Protein AF-A0A957N995-F1 (afdb_monomer_lite)

Radius of gyration: 26.92 Å; chains: 1; bounding box: 70×71×85 Å

Structure (mmCIF, N/CA/C/O backbone):
data_AF-A0A957N995-F1
#
_entry.id   AF-A0A957N995-F1
#
loop_
_atom_site.group_PDB
_atom_site.id
_atom_site.type_symbol
_atom_site.label_atom_id
_atom_site.label_alt_id
_atom_site.label_comp_id
_atom_site.label_asym_id
_atom_site.label_entity_id
_atom_site.label_seq_id
_atom_site.pdbx_PDB_ins_code
_atom_site.Cartn_x
_atom_site.Cartn_y
_atom_site.Cartn_z
_atom_site.occupancy
_atom_site.B_iso_or_equiv
_atom_site.auth_seq_id
_atom_site.auth_comp_id
_atom_site.auth_asym_id
_atom_site.auth_atom_id
_atom_site.pdbx_PDB_model_num
ATOM 1 N N . MET A 1 1 ? 45.602 -38.907 63.200 1.00 35.03 1 MET A N 1
ATOM 2 C CA . MET A 1 1 ? 45.591 -39.806 62.022 1.00 35.03 1 MET A CA 1
ATOM 3 C C . MET A 1 1 ? 44.159 -40.266 61.736 1.00 35.03 1 MET A C 1
ATOM 5 O O . MET A 1 1 ? 43.559 -40.861 62.607 1.00 35.03 1 MET A O 1
ATOM 9 N N . ARG A 1 2 ? 43.662 -39.972 60.522 1.00 31.83 2 ARG A N 1
ATOM 10 C CA . ARG A 1 2 ? 42.608 -40.649 59.720 1.00 31.83 2 ARG A CA 1
ATOM 11 C C . ARG A 1 2 ? 41.173 -40.937 60.257 1.00 31.83 2 ARG A C 1
ATOM 13 O O . ARG A 1 2 ? 40.985 -41.808 61.086 1.00 31.83 2 ARG A O 1
ATOM 20 N N . ARG A 1 3 ? 40.212 -40.393 59.468 1.00 31.02 3 ARG A N 1
ATOM 21 C CA . ARG A 1 3 ? 38.960 -40.973 58.878 1.00 31.02 3 ARG A CA 1
ATOM 22 C C . ARG A 1 3 ? 37.744 -41.179 59.801 1.00 31.02 3 ARG A C 1
ATOM 24 O O . ARG A 1 3 ? 37.815 -41.948 60.737 1.00 31.02 3 ARG A O 1
ATOM 31 N N . GLY A 1 4 ? 36.612 -40.499 59.564 1.00 30.83 4 GLY A N 1
ATOM 32 C CA . GLY A 1 4 ? 35.507 -40.861 58.634 1.00 30.83 4 GLY A CA 1
ATOM 33 C C . GLY A 1 4 ? 34.204 -40.938 59.470 1.00 30.83 4 GLY A C 1
ATOM 34 O O . GLY A 1 4 ? 34.314 -41.212 60.651 1.00 30.83 4 GLY A O 1
ATOM 35 N N . ARG A 1 5 ? 32.955 -40.681 59.064 1.00 35.84 5 ARG A N 1
ATOM 36 C CA . ARG A 1 5 ? 32.220 -40.412 57.817 1.00 35.84 5 ARG A CA 1
ATOM 37 C C . ARG A 1 5 ? 30.997 -39.546 58.196 1.00 35.84 5 ARG A C 1
ATOM 39 O O . ARG A 1 5 ? 30.444 -39.713 59.277 1.00 35.84 5 ARG A O 1
ATOM 46 N N . ARG A 1 6 ? 30.573 -38.663 57.286 1.00 36.84 6 ARG A N 1
ATOM 47 C CA . ARG A 1 6 ? 29.282 -37.950 57.312 1.00 36.84 6 ARG A CA 1
ATOM 48 C C . ARG A 1 6 ? 28.171 -38.884 56.815 1.00 36.84 6 ARG A C 1
ATOM 50 O O . ARG A 1 6 ? 28.428 -39.698 55.929 1.00 36.84 6 ARG A O 1
ATOM 57 N N . SER A 1 7 ? 26.969 -38.752 57.369 1.00 36.84 7 SER A N 1
ATOM 58 C CA . SER A 1 7 ? 25.752 -39.414 56.899 1.00 36.84 7 SER A CA 1
ATOM 59 C C . SER A 1 7 ? 25.308 -38.831 55.555 1.00 36.84 7 SER A C 1
ATOM 61 O O . SER A 1 7 ? 25.119 -37.627 55.397 1.00 36.84 7 SER A O 1
ATOM 63 N N . SER A 1 8 ? 25.185 -39.723 54.579 1.00 34.06 8 SER A N 1
ATOM 64 C CA . SER A 1 8 ? 24.653 -39.507 53.240 1.00 34.06 8 SER A CA 1
ATOM 65 C C . SER A 1 8 ? 23.208 -39.999 53.199 1.00 34.06 8 SER A C 1
ATOM 67 O O . SER A 1 8 ? 22.978 -41.188 53.420 1.00 34.06 8 SER A O 1
ATOM 69 N N . THR A 1 9 ? 22.260 -39.129 52.858 1.00 38.31 9 THR A N 1
ATOM 70 C CA . THR A 1 9 ? 20.980 -39.564 52.286 1.00 38.31 9 THR A CA 1
ATOM 71 C C . THR A 1 9 ? 21.069 -39.299 50.791 1.00 38.31 9 THR A C 1
ATOM 73 O O . THR A 1 9 ? 21.155 -38.154 50.350 1.00 38.31 9 THR A O 1
ATOM 76 N N . ASP A 1 10 ? 21.195 -40.395 50.052 1.00 31.34 10 ASP A N 1
ATOM 77 C CA . ASP A 1 10 ? 21.457 -40.470 48.623 1.00 31.34 10 ASP A CA 1
ATOM 78 C C . ASP A 1 10 ? 20.187 -40.145 47.825 1.00 31.34 10 ASP A C 1
ATOM 80 O O . ASP A 1 10 ? 19.129 -40.738 48.032 1.00 31.34 10 ASP A O 1
ATOM 84 N N . CYS A 1 11 ? 20.309 -39.172 46.926 1.00 32.53 11 CYS A N 1
ATOM 85 C CA . CYS A 1 11 ? 19.309 -38.801 45.937 1.00 32.53 11 CYS A CA 1
ATOM 86 C C . CYS A 1 11 ? 19.778 -39.391 44.605 1.00 32.53 11 CYS A C 1
ATOM 88 O O . CYS A 1 11 ? 20.414 -38.713 43.797 1.00 32.53 11 CYS A O 1
ATOM 90 N N . SER A 1 12 ? 19.527 -40.685 44.401 1.00 28.83 12 SER A N 1
ATOM 91 C CA . SER A 1 12 ? 19.947 -41.396 43.200 1.00 28.83 12 SER A CA 1
ATOM 92 C C . SER A 1 12 ? 18.760 -41.752 42.294 1.00 28.83 12 SER A C 1
ATOM 94 O O . SER A 1 12 ? 17.964 -42.649 42.546 1.00 28.83 12 SER A O 1
ATOM 96 N N . SER A 1 13 ? 18.762 -41.104 41.124 1.00 31.34 13 SER A N 1
ATOM 97 C CA . SER A 1 13 ? 18.478 -41.718 39.814 1.00 31.34 13 SER A CA 1
ATOM 98 C C . SER A 1 13 ? 17.035 -41.822 39.277 1.00 31.34 13 SER A C 1
ATOM 100 O O . SER A 1 13 ? 16.594 -42.874 38.824 1.00 31.34 13 SER A O 1
ATOM 102 N N . LEU A 1 14 ? 16.359 -40.681 39.103 1.00 28.41 14 LEU A N 1
ATOM 103 C CA . LEU A 1 14 ? 15.355 -40.530 38.034 1.00 28.41 14 LEU A CA 1
ATOM 104 C C . LEU A 1 14 ? 16.072 -40.385 36.677 1.00 28.41 14 LEU A C 1
ATOM 106 O O . LEU A 1 14 ? 16.532 -39.305 36.301 1.00 28.41 14 LEU A O 1
ATOM 110 N N . ARG A 1 15 ? 16.210 -41.495 35.943 1.00 29.20 15 ARG A N 1
ATOM 111 C CA . ARG A 1 15 ? 16.742 -41.513 34.570 1.00 29.20 15 ARG A CA 1
ATOM 112 C C . ARG A 1 15 ? 15.771 -40.787 33.632 1.00 29.20 15 ARG A C 1
ATOM 114 O O . ARG A 1 15 ? 14.697 -41.295 33.330 1.00 29.20 15 ARG A O 1
ATOM 121 N N . ARG A 1 16 ? 16.171 -39.610 33.142 1.00 31.55 16 ARG A N 1
ATOM 122 C CA . ARG A 1 16 ? 15.520 -38.914 32.022 1.00 31.55 16 ARG A CA 1
ATOM 123 C C . ARG A 1 16 ? 15.812 -39.661 30.719 1.00 31.55 16 ARG A C 1
ATOM 125 O O . ARG A 1 16 ? 16.942 -39.652 30.239 1.00 31.55 16 ARG A O 1
ATOM 132 N N . THR A 1 17 ? 14.799 -40.280 30.126 1.00 33.09 17 THR A N 1
ATOM 133 C CA . THR A 1 17 ? 14.829 -40.704 28.722 1.00 33.09 17 THR A CA 1
ATOM 134 C C . THR A 1 17 ? 14.504 -39.499 27.843 1.00 33.09 17 THR A C 1
ATOM 136 O O . THR A 1 17 ? 13.350 -39.087 27.759 1.00 33.09 17 THR A O 1
ATOM 139 N N . SER A 1 18 ? 15.515 -38.905 27.210 1.00 29.06 18 SER A N 1
ATOM 140 C CA . SER A 1 18 ? 15.330 -37.844 26.214 1.00 29.06 18 SER A CA 1
ATOM 141 C C . SER A 1 18 ? 14.801 -38.442 24.902 1.00 29.06 18 SER A C 1
ATOM 143 O O . SER A 1 18 ? 15.501 -39.268 24.307 1.00 29.06 18 SER A O 1
ATOM 145 N N . PRO A 1 19 ? 13.625 -38.040 24.388 1.00 33.38 19 PRO A N 1
ATOM 146 C CA . PRO A 1 19 ? 13.234 -38.375 23.027 1.00 33.38 19 PRO A CA 1
ATOM 147 C C . PRO A 1 19 ? 14.081 -37.534 22.067 1.00 33.38 19 PRO A C 1
ATOM 149 O O . PRO A 1 19 ? 14.204 -36.319 22.228 1.00 33.38 19 PRO A O 1
ATOM 152 N N . ARG A 1 20 ? 14.697 -38.178 21.072 1.00 35.16 20 ARG A N 1
ATOM 153 C CA . ARG A 1 20 ? 15.453 -37.495 20.013 1.00 35.16 20 ARG A CA 1
ATOM 154 C C . ARG A 1 20 ? 14.538 -36.482 19.314 1.00 35.16 20 ARG A C 1
ATOM 156 O O . ARG A 1 20 ? 13.548 -36.888 18.707 1.00 35.16 20 ARG A O 1
ATOM 163 N N . LEU A 1 21 ? 14.882 -35.192 19.366 1.00 30.89 21 LEU A N 1
ATOM 164 C CA . LEU A 1 21 ? 14.237 -34.168 18.544 1.00 30.89 21 LEU A CA 1
ATOM 165 C C . LEU A 1 21 ? 14.426 -34.537 17.068 1.00 30.89 21 LEU A C 1
ATOM 167 O O . LEU A 1 21 ? 15.531 -34.456 16.532 1.00 30.89 21 LEU A O 1
ATOM 171 N N . ARG A 1 22 ? 13.338 -34.932 16.401 1.00 36.78 22 ARG A N 1
ATOM 172 C CA . ARG A 1 22 ? 13.258 -34.835 14.944 1.00 36.78 22 ARG A CA 1
ATOM 173 C C . ARG A 1 22 ? 13.262 -33.352 14.606 1.00 36.78 22 ARG A C 1
ATOM 175 O O . ARG A 1 22 ? 12.377 -32.617 15.034 1.00 36.78 22 ARG A O 1
ATOM 182 N N . THR A 1 23 ? 14.259 -32.920 13.848 1.00 34.91 23 THR A N 1
ATOM 183 C CA . THR A 1 23 ? 14.296 -31.590 13.250 1.00 34.91 23 THR A CA 1
ATOM 184 C C . THR A 1 23 ? 13.045 -31.415 12.386 1.00 34.91 23 THR A C 1
ATOM 186 O O . THR A 1 23 ? 12.877 -32.072 11.358 1.00 34.91 23 THR A O 1
ATOM 189 N N . MET A 1 24 ? 12.115 -30.571 12.838 1.00 29.33 24 MET A N 1
ATOM 190 C CA . MET A 1 24 ? 10.969 -30.171 12.028 1.00 29.33 24 MET A CA 1
ATOM 191 C C . MET A 1 24 ? 11.491 -29.305 10.885 1.00 29.33 24 MET A C 1
ATOM 193 O O . MET A 1 24 ? 12.056 -28.235 11.100 1.00 29.33 24 MET A O 1
ATOM 197 N N . LYS A 1 25 ? 11.330 -29.803 9.659 1.00 31.67 25 LYS A N 1
ATOM 198 C CA . LYS A 1 25 ? 11.541 -29.029 8.435 1.00 31.67 25 LYS A CA 1
ATOM 199 C C . LYS A 1 25 ? 10.545 -27.855 8.460 1.00 31.67 25 LYS A C 1
ATOM 201 O O . LYS A 1 25 ? 9.377 -28.105 8.764 1.00 31.67 25 LYS A O 1
ATOM 206 N N . PRO A 1 26 ? 10.959 -26.606 8.189 1.00 30.33 26 PRO A N 1
ATOM 207 C CA . PRO A 1 26 ? 10.046 -25.470 8.239 1.00 30.33 26 PRO A CA 1
ATOM 208 C C . PRO A 1 26 ? 8.898 -25.686 7.247 1.00 30.33 26 PRO A C 1
ATOM 210 O O . PRO A 1 26 ? 9.128 -26.004 6.079 1.00 30.33 26 PRO A O 1
ATOM 213 N N . MET A 1 27 ? 7.661 -25.547 7.733 1.00 33.81 27 MET A N 1
ATOM 214 C CA . MET A 1 27 ? 6.458 -25.529 6.903 1.00 33.81 27 MET A CA 1
ATOM 215 C C . MET A 1 27 ? 6.500 -24.245 6.074 1.00 33.81 27 MET A C 1
ATOM 217 O O . MET A 1 27 ? 6.207 -23.161 6.573 1.00 33.81 27 MET A O 1
ATOM 221 N N . ALA A 1 28 ? 6.924 -24.365 4.819 1.00 33.84 28 ALA A N 1
ATOM 222 C CA . ALA A 1 28 ? 6.787 -23.297 3.847 1.00 33.84 28 ALA A CA 1
ATOM 223 C C . ALA A 1 28 ? 5.290 -23.016 3.655 1.00 33.84 28 ALA A C 1
ATOM 225 O O . ALA A 1 28 ? 4.538 -23.871 3.188 1.00 33.84 28 ALA A O 1
ATOM 226 N N . THR A 1 29 ? 4.846 -21.824 4.043 1.00 39.81 29 THR A N 1
ATOM 227 C CA . THR A 1 29 ? 3.559 -21.275 3.621 1.00 39.81 29 THR A CA 1
ATOM 228 C C . THR A 1 29 ? 3.654 -20.979 2.126 1.00 39.81 29 THR A C 1
ATOM 230 O O . THR A 1 29 ? 4.145 -19.928 1.721 1.00 39.81 29 THR A O 1
ATOM 233 N N . ASP A 1 30 ? 3.228 -21.928 1.298 1.00 35.25 30 ASP A N 1
ATOM 234 C CA . ASP A 1 30 ? 3.340 -21.888 -0.165 1.00 35.25 30 ASP A CA 1
ATOM 235 C C . ASP A 1 30 ? 2.276 -20.995 -0.839 1.00 35.25 30 ASP A C 1
ATOM 237 O O . ASP A 1 30 ? 1.642 -21.357 -1.828 1.00 35.25 30 ASP A O 1
ATOM 241 N N . ARG A 1 31 ? 2.029 -19.797 -0.298 1.00 38.19 31 ARG A N 1
ATOM 242 C CA . ARG A 1 31 ? 1.301 -18.754 -1.032 1.00 38.19 31 ARG A CA 1
ATOM 243 C C . ARG A 1 31 ? 2.193 -17.534 -1.156 1.00 38.19 31 ARG A C 1
ATOM 245 O O . ARG A 1 31 ? 2.247 -16.698 -0.260 1.00 38.19 31 ARG A O 1
ATOM 252 N N . LYS A 1 32 ? 2.888 -17.449 -2.295 1.00 37.81 32 LYS A N 1
ATOM 253 C CA . LYS A 1 32 ? 3.527 -16.211 -2.755 1.00 37.81 32 LYS A CA 1
ATOM 254 C C . LYS A 1 32 ? 2.523 -15.053 -2.615 1.00 37.81 32 LYS A C 1
ATOM 256 O O . LYS A 1 32 ? 1.383 -15.220 -3.065 1.00 37.81 32 LYS A O 1
ATOM 261 N N . PRO A 1 33 ? 2.910 -13.902 -2.033 1.00 47.25 33 PRO A N 1
ATOM 262 C CA . PRO A 1 33 ? 2.077 -12.708 -2.087 1.00 47.25 33 PRO A CA 1
ATOM 263 C C . PRO A 1 33 ? 1.743 -12.422 -3.554 1.00 47.25 33 PRO A C 1
ATOM 265 O O . PRO A 1 33 ? 2.617 -12.511 -4.423 1.00 47.25 33 PRO A O 1
ATOM 268 N N . ARG A 1 34 ? 0.463 -12.168 -3.849 1.00 62.03 34 ARG A N 1
ATOM 269 C CA . ARG A 1 34 ? 0.043 -11.836 -5.214 1.00 62.03 34 ARG A CA 1
ATOM 270 C C . ARG A 1 34 ? 0.770 -10.565 -5.637 1.00 62.03 34 ARG A C 1
ATOM 272 O O . ARG A 1 34 ? 0.796 -9.589 -4.896 1.00 62.03 34 ARG A O 1
ATOM 279 N N . THR A 1 35 ? 1.383 -10.602 -6.813 1.00 77.75 35 THR A N 1
ATOM 280 C CA . THR A 1 35 ? 2.024 -9.428 -7.401 1.00 77.75 35 THR A CA 1
ATOM 281 C C . THR A 1 35 ? 0.943 -8.404 -7.742 1.00 77.75 35 THR A C 1
ATOM 283 O O . THR A 1 35 ? -0.021 -8.781 -8.418 1.00 77.75 35 THR A O 1
ATOM 286 N N . PRO A 1 36 ? 1.072 -7.144 -7.296 1.00 88.19 36 PRO A N 1
ATOM 287 C CA . PRO A 1 36 ? 0.080 -6.122 -7.589 1.00 88.19 36 PRO A CA 1
ATOM 288 C C . PRO A 1 36 ? -0.013 -5.888 -9.099 1.00 88.19 36 PRO A C 1
ATOM 290 O O . PRO A 1 36 ? 0.984 -5.965 -9.818 1.00 88.19 36 PRO A O 1
ATOM 293 N N . ARG A 1 37 ? -1.224 -5.602 -9.579 1.00 91.94 37 ARG A N 1
ATOM 294 C CA . ARG A 1 37 ? -1.493 -5.276 -10.987 1.00 91.94 37 ARG A CA 1
ATOM 295 C C . ARG A 1 37 ? -1.140 -3.829 -11.298 1.00 91.94 37 ARG A C 1
ATOM 297 O O . ARG A 1 37 ? -0.712 -3.536 -12.412 1.00 91.94 37 ARG A O 1
ATOM 304 N N . ILE A 1 38 ? -1.311 -2.947 -10.315 1.00 93.31 38 ILE A N 1
ATOM 305 C CA . ILE A 1 38 ? -0.964 -1.534 -10.415 1.00 93.31 38 ILE A CA 1
ATOM 306 C C . ILE A 1 38 ? -0.091 -1.099 -9.239 1.00 93.31 38 ILE A C 1
ATOM 308 O O . ILE A 1 38 ? -0.236 -1.611 -8.130 1.00 93.31 38 ILE A O 1
ATOM 312 N N . LEU A 1 39 ? 0.794 -0.133 -9.469 1.00 95.06 39 LEU A N 1
ATOM 313 C CA . LEU A 1 39 ? 1.581 0.514 -8.422 1.00 95.06 39 LEU A CA 1
ATOM 314 C C . LEU A 1 39 ? 1.288 2.015 -8.430 1.00 95.06 39 LEU A C 1
ATOM 316 O O . LEU A 1 39 ? 1.345 2.650 -9.482 1.00 95.06 39 LEU A O 1
ATOM 320 N N . LEU A 1 40 ? 0.960 2.574 -7.268 1.00 93.25 40 LEU A N 1
ATOM 321 C CA . LEU A 1 40 ? 0.715 4.006 -7.109 1.00 93.25 40 LEU A CA 1
ATOM 322 C C . LEU A 1 40 ? 2.031 4.728 -6.822 1.00 93.25 40 LEU A C 1
ATOM 324 O O . LEU A 1 40 ? 2.774 4.315 -5.927 1.00 93.25 40 LEU A O 1
ATOM 328 N N . ASP A 1 41 ? 2.302 5.822 -7.532 1.00 91.38 41 ASP A N 1
ATOM 329 C CA . ASP A 1 41 ? 3.467 6.656 -7.244 1.00 91.38 41 ASP A CA 1
ATOM 330 C C . ASP A 1 41 ? 3.202 7.714 -6.163 1.00 91.38 41 ASP A C 1
ATOM 332 O O . ASP A 1 41 ? 2.076 7.931 -5.698 1.00 91.38 41 ASP A O 1
ATOM 336 N N . THR A 1 42 ? 4.269 8.394 -5.746 1.00 84.81 42 THR A N 1
ATOM 337 C CA . THR A 1 42 ? 4.206 9.407 -4.688 1.00 84.81 42 THR A CA 1
ATOM 338 C C . THR A 1 42 ? 3.340 10.605 -5.083 1.00 84.81 42 THR A C 1
ATOM 340 O O . THR A 1 42 ? 2.600 11.122 -4.242 1.00 84.81 42 THR A O 1
ATOM 343 N N . ALA A 1 43 ? 3.387 11.039 -6.347 1.00 84.56 43 ALA A N 1
ATOM 344 C CA . ALA A 1 43 ? 2.593 12.167 -6.828 1.00 84.56 43 ALA A CA 1
ATOM 345 C C . ALA A 1 43 ? 1.091 11.857 -6.764 1.00 84.56 43 ALA A C 1
ATOM 347 O O . ALA A 1 43 ? 0.318 12.632 -6.195 1.00 84.56 43 ALA A O 1
ATOM 348 N N . PHE A 1 44 ? 0.692 10.686 -7.250 1.00 87.44 44 PHE A N 1
ATOM 349 C CA . PHE A 1 44 ? -0.693 10.248 -7.250 1.00 87.44 44 PHE A CA 1
ATOM 350 C C . PHE A 1 44 ? -1.212 9.972 -5.841 1.00 87.44 44 PHE A C 1
ATOM 352 O O . PHE A 1 44 ? -2.318 10.394 -5.505 1.00 87.44 44 PHE A O 1
ATOM 359 N N . CYS A 1 45 ? -0.410 9.355 -4.967 1.00 85.50 45 CYS A N 1
ATOM 360 C CA . CYS A 1 45 ? -0.789 9.171 -3.563 1.00 85.50 45 CYS A CA 1
ATOM 361 C C . CYS A 1 45 ? -1.064 10.512 -2.866 1.00 85.50 45 CYS A C 1
ATOM 363 O O . CYS A 1 45 ? -2.036 10.639 -2.121 1.00 85.50 45 CYS A O 1
ATOM 365 N N . LEU A 1 46 ? -0.253 11.543 -3.129 1.00 79.12 46 LEU A N 1
ATOM 366 C CA . LEU A 1 46 ? -0.501 12.886 -2.600 1.00 79.12 46 LEU A CA 1
ATOM 367 C C . LEU A 1 46 ? -1.797 13.491 -3.156 1.00 79.12 46 LEU A C 1
ATOM 369 O O . LEU A 1 46 ? -2.539 14.114 -2.392 1.00 79.12 46 LEU A O 1
ATOM 373 N N . THR A 1 47 ? -2.095 13.287 -4.441 1.00 75.62 47 THR A N 1
ATOM 374 C CA . THR A 1 47 ? -3.374 13.687 -5.046 1.00 75.62 47 THR A CA 1
ATOM 375 C C . THR A 1 47 ? -4.552 12.984 -4.358 1.00 75.62 47 THR A C 1
ATOM 377 O O . THR A 1 47 ? -5.497 13.655 -3.939 1.00 75.62 47 THR A O 1
ATOM 380 N N . LEU A 1 48 ? -4.477 11.665 -4.143 1.00 76.94 48 LEU A N 1
ATOM 381 C CA . LEU A 1 48 ? -5.514 10.884 -3.454 1.00 76.94 48 LEU A CA 1
ATOM 382 C C . LEU A 1 48 ? -5.739 11.344 -2.008 1.00 76.94 48 LEU A C 1
ATOM 384 O O . LEU A 1 48 ? -6.879 11.525 -1.582 1.00 76.94 48 LEU A O 1
ATOM 388 N N . ILE A 1 49 ? -4.664 11.569 -1.249 1.00 73.62 49 ILE A N 1
ATOM 389 C CA . ILE A 1 49 ? -4.749 12.013 0.151 1.00 73.62 49 ILE A CA 1
ATOM 390 C C . ILE A 1 49 ? -5.389 13.407 0.248 1.00 73.62 49 ILE A C 1
ATOM 392 O O . ILE A 1 49 ? -6.151 13.680 1.180 1.00 73.62 49 ILE A O 1
ATOM 396 N N . ARG A 1 50 ? -5.100 14.297 -0.710 1.00 68.69 50 ARG A N 1
ATOM 397 C CA . ARG A 1 50 ? -5.671 15.653 -0.760 1.00 68.69 50 ARG A CA 1
ATOM 398 C C . ARG A 1 50 ? -7.122 15.661 -1.235 1.00 68.69 50 ARG A C 1
ATOM 400 O O . ARG A 1 50 ? -7.903 16.480 -0.754 1.00 68.69 50 ARG A O 1
ATOM 407 N N . ASN A 1 51 ? -7.497 14.756 -2.138 1.00 64.69 51 ASN A N 1
ATOM 408 C CA . ASN A 1 51 ? -8.816 14.734 -2.758 1.00 64.69 51 ASN A CA 1
ATOM 409 C C . ASN A 1 51 ? -9.641 13.510 -2.324 1.00 64.69 51 ASN A C 1
ATOM 411 O O . ASN A 1 51 ? -9.625 12.445 -2.940 1.00 64.69 51 ASN A O 1
ATOM 415 N N . ARG A 1 52 ? -10.454 13.704 -1.277 1.00 57.41 52 ARG A N 1
ATOM 416 C CA . ARG A 1 52 ? -11.316 12.660 -0.691 1.00 57.41 52 ARG A CA 1
ATOM 417 C C . ARG A 1 52 ? -12.365 12.082 -1.649 1.00 57.41 52 ARG A C 1
ATOM 419 O O . ARG A 1 52 ? -12.899 11.015 -1.353 1.00 57.41 52 ARG A O 1
ATOM 426 N N . ALA A 1 53 ? -12.693 12.759 -2.752 1.00 52.56 53 ALA A N 1
ATOM 427 C CA . ALA A 1 53 ? -13.625 12.233 -3.750 1.00 52.56 53 ALA A CA 1
ATOM 428 C C . ALA A 1 53 ? -12.992 11.100 -4.574 1.00 52.56 53 ALA A C 1
ATOM 430 O O . ALA A 1 53 ? -13.673 10.131 -4.896 1.00 52.56 53 ALA A O 1
ATOM 431 N N . LEU A 1 54 ? -11.679 11.168 -4.823 1.00 52.22 54 LEU A N 1
ATOM 432 C CA . LEU A 1 54 ? -10.936 10.121 -5.526 1.00 52.22 54 LEU A CA 1
ATOM 433 C C . LEU A 1 54 ? -10.757 8.853 -4.685 1.00 52.22 54 LEU A C 1
ATOM 435 O O . LEU A 1 54 ? -10.768 7.758 -5.227 1.00 52.22 54 LEU A O 1
ATOM 439 N N . LEU A 1 55 ? -10.690 8.965 -3.355 1.00 52.84 55 LEU A N 1
ATOM 440 C CA . LEU A 1 55 ? -10.726 7.789 -2.469 1.00 52.84 55 LEU A CA 1
ATOM 441 C C . LEU A 1 55 ? -12.074 7.045 -2.515 1.00 52.84 55 LEU A C 1
ATOM 443 O O . LEU A 1 55 ? -12.159 5.903 -2.075 1.00 52.84 55 LEU A O 1
ATOM 447 N N . ARG A 1 56 ? -13.130 7.688 -3.034 1.00 50.38 56 ARG A N 1
ATOM 448 C CA . ARG A 1 56 ? -14.456 7.091 -3.260 1.00 50.38 56 ARG A CA 1
ATOM 449 C C . ARG A 1 56 ? -14.701 6.715 -4.726 1.00 50.38 56 ARG A C 1
ATOM 451 O O . ARG A 1 56 ? -15.821 6.332 -5.055 1.00 50.38 56 ARG A O 1
ATOM 458 N N . SER A 1 57 ? -13.705 6.876 -5.598 1.00 53.72 57 SER A N 1
ATOM 459 C CA . SER A 1 57 ? -13.850 6.661 -7.038 1.00 53.72 57 SER A CA 1
ATOM 460 C C . SER A 1 57 ? -13.630 5.200 -7.448 1.00 53.72 57 SER A C 1
ATOM 462 O O . SER A 1 57 ? -13.318 4.329 -6.632 1.00 53.72 57 SER A O 1
ATOM 464 N N . SER A 1 58 ? -13.789 4.962 -8.750 1.00 56.50 58 SER A N 1
ATOM 465 C CA . SER A 1 58 ? -13.689 3.692 -9.469 1.00 56.50 58 SER A CA 1
ATOM 466 C C . SER A 1 58 ? -12.425 2.880 -9.172 1.00 56.50 58 SER A C 1
ATOM 468 O O . SER A 1 58 ? -12.481 1.659 -9.255 1.00 56.50 58 SER A O 1
ATOM 470 N N . LEU A 1 59 ? -11.309 3.515 -8.778 1.00 67.94 59 LEU A N 1
ATOM 471 C CA . LEU A 1 59 ? -10.026 2.828 -8.579 1.00 67.94 59 LEU A CA 1
ATOM 472 C C . LEU A 1 59 ? -10.137 1.687 -7.555 1.00 67.94 59 LEU A C 1
ATOM 474 O O . LEU A 1 59 ? -9.742 0.564 -7.826 1.00 67.94 59 LEU A O 1
ATOM 478 N N . PHE A 1 60 ? -10.724 1.929 -6.383 1.00 66.69 60 PHE A N 1
ATOM 479 C CA . PHE A 1 60 ? -10.866 0.875 -5.366 1.00 66.69 60 PHE A CA 1
ATOM 480 C C . PHE A 1 60 ? -12.057 -0.064 -5.625 1.00 66.69 60 PHE A C 1
ATOM 482 O O . PHE A 1 60 ? -12.230 -1.040 -4.901 1.00 66.69 60 PHE A O 1
ATOM 489 N N . GLN A 1 61 ? -12.882 0.222 -6.639 1.00 67.19 61 GLN A N 1
ATOM 490 C CA . GLN A 1 61 ? -13.986 -0.641 -7.075 1.00 67.19 61 GLN A CA 1
ATOM 491 C C . GLN A 1 61 ? -13.562 -1.588 -8.210 1.00 67.19 61 GLN A C 1
ATOM 493 O O . GLN A 1 61 ? -14.105 -2.682 -8.331 1.00 67.19 61 GLN A O 1
ATOM 498 N N . GLU A 1 62 ? -12.598 -1.177 -9.037 1.00 69.56 62 GLU A N 1
ATOM 499 C CA . GLU A 1 62 ? -12.117 -1.926 -10.204 1.00 69.56 62 GLU A CA 1
ATOM 500 C C . GLU A 1 62 ? -11.107 -3.029 -9.834 1.00 69.56 62 GLU A C 1
ATOM 502 O O . GLU A 1 62 ? -11.020 -4.056 -10.513 1.00 69.56 62 GLU A O 1
ATOM 507 N N . TYR A 1 63 ? -10.363 -2.849 -8.741 1.00 72.12 63 TYR A N 1
ATOM 508 C CA . TYR A 1 63 ? -9.254 -3.721 -8.347 1.00 72.12 63 TYR A CA 1
ATOM 509 C C . TYR A 1 63 ? -9.549 -4.487 -7.052 1.00 72.12 63 TYR A C 1
ATOM 511 O O . TYR A 1 63 ? -10.190 -3.976 -6.134 1.00 72.12 63 TYR A O 1
ATOM 519 N N . ARG A 1 64 ? -9.062 -5.732 -6.956 1.00 68.69 64 ARG A N 1
ATOM 520 C CA . ARG A 1 64 ? -9.225 -6.563 -5.752 1.00 68.69 64 ARG A CA 1
ATOM 521 C C . ARG A 1 64 ? -8.206 -6.167 -4.673 1.00 68.69 64 ARG A C 1
ATOM 523 O O . ARG A 1 64 ? -7.145 -5.637 -5.006 1.00 68.69 64 ARG A O 1
ATOM 530 N N . PRO A 1 65 ? -8.452 -6.479 -3.387 1.00 65.94 65 PRO A N 1
ATOM 531 C CA . PRO A 1 65 ? -7.424 -6.358 -2.355 1.00 65.94 65 PRO A CA 1
ATOM 532 C C . PRO A 1 65 ? -6.128 -7.073 -2.769 1.00 65.94 65 PRO A C 1
ATOM 534 O O . PRO A 1 65 ? -6.155 -8.227 -3.200 1.00 65.94 65 PRO A O 1
ATOM 537 N N . GLY A 1 66 ? -5.001 -6.365 -2.676 1.00 69.31 66 GLY A N 1
ATOM 538 C CA . GLY A 1 66 ? -3.690 -6.840 -3.130 1.00 69.31 66 GLY A CA 1
ATOM 539 C C . GLY A 1 66 ? -3.354 -6.558 -4.602 1.00 69.31 66 GLY A C 1
ATOM 540 O O . GLY A 1 66 ? -2.183 -6.629 -4.960 1.00 69.31 66 GLY A O 1
ATOM 541 N N . ASP A 1 67 ? -4.324 -6.179 -5.446 1.00 82.94 67 ASP A N 1
ATOM 542 C CA . ASP A 1 67 ? -4.046 -5.759 -6.830 1.00 82.94 67 ASP A CA 1
ATOM 543 C C . ASP A 1 67 ? -3.459 -4.338 -6.893 1.00 82.94 67 ASP A C 1
ATOM 545 O O . ASP A 1 67 ? -2.785 -3.999 -7.868 1.00 82.94 67 ASP A O 1
ATOM 549 N N . ILE A 1 68 ? -3.707 -3.518 -5.865 1.00 85.50 68 ILE A N 1
ATOM 550 C CA . ILE A 1 68 ? -3.196 -2.150 -5.750 1.00 85.50 68 ILE A CA 1
ATOM 551 C C . ILE A 1 68 ? -1.993 -2.140 -4.814 1.00 85.50 68 ILE A C 1
ATOM 553 O O . ILE A 1 68 ? -2.125 -2.415 -3.620 1.00 85.50 68 ILE A O 1
ATOM 557 N N . GLY A 1 69 ? -0.824 -1.811 -5.354 1.00 90.19 69 GLY A N 1
ATOM 558 C CA . GLY A 1 69 ? 0.413 -1.712 -4.598 1.00 90.19 69 GLY A CA 1
ATOM 559 C C . GLY A 1 69 ? 0.891 -0.278 -4.386 1.00 90.19 69 GLY A C 1
ATOM 560 O O . GLY A 1 69 ? 0.554 0.637 -5.137 1.00 90.19 69 GLY A O 1
ATOM 561 N N . ILE A 1 70 ? 1.745 -0.102 -3.384 1.00 91.88 70 ILE A N 1
ATOM 562 C CA . ILE A 1 70 ? 2.502 1.123 -3.127 1.00 91.88 70 ILE A CA 1
ATOM 563 C C . ILE A 1 70 ? 3.942 0.756 -2.767 1.00 91.88 70 ILE A C 1
ATOM 565 O O . ILE A 1 70 ? 4.180 -0.197 -2.028 1.00 91.88 70 ILE A O 1
ATOM 569 N N . SER A 1 71 ? 4.918 1.491 -3.294 1.00 92.31 71 SER A N 1
ATOM 570 C CA . SER A 1 71 ? 6.325 1.262 -2.947 1.00 92.31 71 SER A CA 1
ATOM 571 C C . SER A 1 71 ? 6.605 1.641 -1.490 1.00 92.31 71 SER A C 1
ATOM 573 O O . SER A 1 71 ? 6.124 2.672 -1.012 1.00 92.31 71 SER A O 1
ATOM 575 N N . SER A 1 72 ? 7.447 0.873 -0.791 1.00 85.25 72 SER A N 1
ATOM 576 C CA . SER A 1 72 ? 7.952 1.254 0.534 1.00 85.25 72 SER A CA 1
ATOM 577 C C . SER A 1 72 ? 8.740 2.575 0.509 1.00 85.25 72 SER A C 1
ATOM 579 O O . SER A 1 72 ? 8.741 3.308 1.500 1.00 85.25 72 SER A O 1
ATOM 581 N N . LEU A 1 73 ? 9.320 2.943 -0.641 1.00 83.50 73 LEU A N 1
ATOM 582 C CA . LEU A 1 73 ? 9.961 4.243 -0.861 1.00 83.50 73 LEU A CA 1
ATOM 583 C C . LEU A 1 73 ? 8.931 5.376 -0.855 1.00 83.50 73 LEU A C 1
ATOM 585 O O . LEU A 1 73 ? 9.093 6.358 -0.132 1.00 83.50 73 LEU A O 1
ATOM 589 N N . THR A 1 74 ? 7.817 5.192 -1.569 1.00 87.62 74 THR A N 1
ATOM 590 C CA . THR A 1 74 ? 6.688 6.128 -1.534 1.00 87.62 74 THR A CA 1
ATOM 591 C C . THR A 1 74 ? 6.125 6.254 -0.122 1.00 87.62 74 THR A C 1
ATOM 593 O O . THR A 1 74 ? 5.873 7.365 0.345 1.00 87.62 74 THR A O 1
ATOM 596 N N . VAL A 1 75 ? 5.967 5.139 0.599 1.00 84.69 75 VAL A N 1
ATOM 597 C CA . VAL A 1 75 ? 5.526 5.148 2.002 1.00 84.69 75 VAL A CA 1
ATOM 598 C C . VAL A 1 75 ? 6.461 6.004 2.861 1.00 84.69 75 VAL A C 1
ATOM 600 O O . VAL A 1 75 ? 5.984 6.873 3.597 1.00 84.69 75 VAL A O 1
ATOM 603 N N . ALA A 1 76 ? 7.779 5.828 2.734 1.00 77.06 76 ALA A N 1
ATOM 604 C CA . ALA A 1 76 ? 8.766 6.632 3.452 1.00 77.06 76 ALA A CA 1
ATOM 605 C C . ALA A 1 76 ? 8.635 8.133 3.127 1.00 77.06 76 ALA A C 1
ATOM 607 O O . ALA A 1 76 ? 8.564 8.958 4.044 1.00 77.06 76 ALA A O 1
ATOM 608 N N . SER A 1 77 ? 8.506 8.487 1.846 1.00 77.69 77 SER A N 1
ATOM 609 C CA . SER A 1 77 ? 8.288 9.867 1.393 1.00 77.69 77 SER A CA 1
ATOM 610 C C . SER A 1 77 ? 7.007 10.480 1.965 1.00 77.69 77 SER A C 1
ATOM 612 O O . SER A 1 77 ? 6.998 11.643 2.384 1.00 77.69 77 SER A O 1
ATOM 614 N N . LEU A 1 78 ? 5.917 9.713 2.030 1.00 81.75 78 LEU A N 1
ATOM 615 C CA . LEU A 1 78 ? 4.653 10.164 2.611 1.00 81.75 78 LEU A CA 1
ATOM 616 C C . LEU A 1 78 ? 4.773 10.393 4.124 1.00 81.75 78 LEU A C 1
ATOM 618 O O . LEU A 1 78 ? 4.303 11.422 4.617 1.00 81.75 78 LEU A O 1
ATOM 622 N N . TYR A 1 79 ? 5.440 9.497 4.861 1.00 78.25 79 TYR A N 1
ATOM 623 C CA . TYR A 1 79 ? 5.690 9.681 6.296 1.00 78.25 79 TYR A CA 1
ATOM 624 C C . TYR A 1 79 ? 6.568 10.905 6.572 1.00 78.25 79 TYR A C 1
ATOM 626 O O . TYR A 1 79 ? 6.246 11.692 7.466 1.00 78.25 79 TYR A O 1
ATOM 634 N N . ALA A 1 80 ? 7.629 11.110 5.785 1.00 70.31 80 ALA A N 1
ATOM 635 C CA . ALA A 1 80 ? 8.493 12.283 5.896 1.00 70.31 80 ALA A CA 1
ATOM 636 C C . ALA A 1 80 ? 7.698 13.583 5.694 1.00 70.31 80 ALA A C 1
ATOM 638 O O . ALA A 1 80 ? 7.787 14.509 6.503 1.00 70.31 80 ALA A O 1
ATOM 639 N N . ARG A 1 81 ? 6.837 13.628 4.669 1.00 70.12 81 ARG A N 1
ATOM 640 C CA . ARG A 1 81 ? 5.956 14.777 4.408 1.00 70.12 81 ARG A CA 1
ATOM 641 C C . ARG A 1 81 ? 4.936 14.987 5.524 1.00 70.12 81 ARG A C 1
ATOM 643 O O . ARG A 1 81 ? 4.732 16.124 5.937 1.00 70.12 81 ARG A O 1
ATOM 650 N N . ALA A 1 82 ? 4.325 13.923 6.048 1.00 72.31 82 ALA A N 1
ATOM 651 C CA . ALA A 1 82 ? 3.378 14.009 7.162 1.00 72.31 82 ALA A CA 1
ATOM 652 C C . ALA A 1 82 ? 4.034 14.578 8.435 1.00 72.31 82 ALA A C 1
ATOM 654 O O . ALA A 1 82 ? 3.417 15.387 9.137 1.00 72.31 82 ALA A O 1
ATOM 655 N N . ALA A 1 83 ? 5.292 14.212 8.704 1.00 66.38 83 ALA A N 1
ATOM 656 C CA . ALA A 1 83 ? 6.061 14.692 9.851 1.00 66.38 83 ALA A CA 1
ATOM 657 C C . ALA A 1 83 ? 6.403 16.191 9.777 1.00 66.38 83 ALA A C 1
ATOM 659 O O . ALA A 1 83 ? 6.473 16.846 10.812 1.00 66.38 83 ALA A O 1
ATOM 660 N N . GLN A 1 84 ? 6.551 16.749 8.572 1.00 71.12 84 GLN A N 1
ATOM 661 C CA . GLN A 1 84 ? 6.870 18.167 8.343 1.00 71.12 84 GLN A CA 1
ATOM 662 C C . GLN A 1 84 ? 5.644 19.099 8.401 1.00 71.12 84 GLN A C 1
ATOM 664 O O . GLN A 1 84 ? 5.745 20.297 8.141 1.00 71.12 84 GLN A O 1
ATOM 669 N N . THR A 1 85 ? 4.460 18.573 8.721 1.00 72.44 85 THR A N 1
ATOM 670 C CA . THR A 1 85 ? 3.224 19.366 8.781 1.00 72.44 85 THR A CA 1
ATOM 671 C C . THR A 1 85 ? 2.986 20.002 10.151 1.00 72.44 85 THR A C 1
ATOM 673 O O . THR A 1 85 ? 3.552 19.594 11.160 1.00 72.44 85 THR A O 1
ATOM 676 N N . ARG A 1 86 ? 2.055 20.964 10.212 1.00 64.12 86 ARG A N 1
ATOM 677 C CA . ARG A 1 86 ? 1.617 21.601 11.471 1.00 64.12 86 ARG A CA 1
ATOM 678 C C . ARG A 1 86 ? 0.894 20.642 12.435 1.00 64.12 86 ARG A C 1
ATOM 680 O O . ARG A 1 86 ? 0.755 20.965 13.609 1.00 64.12 86 ARG A O 1
ATOM 687 N N . ALA A 1 87 ? 0.429 19.480 11.960 1.00 70.69 87 ALA A N 1
ATOM 688 C CA . ALA A 1 87 ? -0.326 18.492 12.740 1.00 70.69 87 ALA A CA 1
ATOM 689 C C . ALA A 1 87 ? 0.196 17.052 12.510 1.00 70.69 87 ALA A C 1
ATOM 691 O O . ALA A 1 87 ? -0.534 16.186 12.015 1.00 70.69 87 ALA A O 1
ATOM 692 N N . PRO A 1 88 ? 1.453 16.752 12.886 1.00 63.31 88 PRO A N 1
ATOM 693 C CA . PRO A 1 88 ? 2.152 15.539 12.457 1.00 63.31 88 PRO A CA 1
ATOM 694 C C . PRO A 1 88 ? 1.503 14.249 12.976 1.00 63.31 88 PRO A C 1
ATOM 696 O O . PRO A 1 88 ? 1.369 13.281 12.234 1.00 63.31 88 PRO A O 1
ATOM 699 N N . LYS A 1 89 ? 1.010 14.234 14.223 1.00 62.81 89 LYS A N 1
ATOM 700 C CA . LYS A 1 89 ? 0.324 13.059 14.798 1.00 62.81 89 LYS A CA 1
ATOM 701 C C . LYS A 1 89 ? -0.983 12.725 14.072 1.00 62.81 89 LYS A C 1
ATOM 703 O O . LYS A 1 89 ? -1.303 11.552 13.904 1.00 62.81 89 LYS A O 1
ATOM 708 N N . GLN A 1 90 ? -1.742 13.742 13.665 1.00 69.88 90 GLN A N 1
ATOM 709 C CA . GLN A 1 90 ? -3.005 13.549 12.953 1.00 69.88 90 GLN A CA 1
ATOM 710 C C . GLN A 1 90 ? -2.754 13.067 11.523 1.00 69.88 90 GLN A C 1
ATOM 712 O O . GLN A 1 90 ? -3.369 12.096 11.092 1.00 69.88 90 GLN A O 1
ATOM 717 N N . ASN A 1 91 ? -1.809 13.693 10.820 1.00 66.12 91 ASN A N 1
ATOM 718 C CA . ASN A 1 91 ? -1.473 13.315 9.450 1.00 66.12 91 ASN A CA 1
ATOM 719 C C . ASN A 1 91 ? -0.827 11.931 9.375 1.00 66.12 91 ASN A C 1
ATOM 721 O O . ASN A 1 91 ? -1.108 11.190 8.439 1.00 66.12 91 ASN A O 1
ATOM 725 N N . ARG A 1 92 ? -0.055 11.532 10.395 1.00 71.69 92 ARG A N 1
ATOM 726 C CA . ARG A 1 92 ? 0.454 10.161 10.507 1.00 71.69 92 ARG A CA 1
ATOM 727 C C . ARG A 1 92 ? -0.674 9.132 10.582 1.00 71.69 92 ARG A C 1
ATOM 729 O O . ARG A 1 92 ? -0.625 8.141 9.870 1.00 71.69 92 ARG A O 1
ATOM 736 N N . ARG A 1 93 ? -1.708 9.386 11.392 1.00 68.19 93 ARG A N 1
ATOM 737 C CA . ARG A 1 93 ? -2.876 8.492 11.499 1.00 68.19 93 ARG A CA 1
ATOM 738 C C . ARG A 1 93 ? -3.671 8.418 10.198 1.00 68.19 93 ARG A C 1
ATOM 740 O O . ARG A 1 93 ? -4.078 7.337 9.795 1.00 68.19 93 ARG A O 1
ATOM 747 N N . ALA A 1 94 ? -3.876 9.555 9.534 1.00 66.62 94 ALA A N 1
ATOM 748 C CA . ALA A 1 94 ? -4.550 9.587 8.237 1.00 66.62 94 ALA A CA 1
ATOM 749 C C . ALA A 1 94 ? -3.754 8.824 7.163 1.00 66.62 94 ALA A C 1
ATOM 751 O O . ALA A 1 94 ? -4.342 8.121 6.347 1.00 66.62 94 ALA A O 1
ATOM 752 N N . LEU A 1 95 ? -2.421 8.923 7.193 1.00 75.12 95 LEU A N 1
ATOM 753 C CA . LEU A 1 95 ? -1.544 8.153 6.318 1.00 75.12 95 LEU A CA 1
ATOM 754 C C . LEU A 1 95 ? -1.618 6.652 6.625 1.00 75.12 95 LEU A C 1
ATOM 756 O O . LEU A 1 95 ? -1.806 5.866 5.708 1.00 75.12 95 LEU A O 1
ATOM 760 N N . GLU A 1 96 ? -1.541 6.255 7.897 1.00 75.56 96 GLU A N 1
ATOM 761 C CA . GLU A 1 96 ? -1.709 4.855 8.314 1.00 75.56 96 GLU A CA 1
ATOM 762 C C . GLU A 1 96 ? -3.038 4.282 7.787 1.00 75.56 96 GLU A C 1
ATOM 764 O O . GLU A 1 96 ? -3.041 3.190 7.234 1.00 75.56 96 GLU A O 1
ATOM 769 N N . GLN A 1 97 ? -4.137 5.045 7.860 1.00 68.25 97 GLN A N 1
ATOM 770 C CA . GLN A 1 97 ? -5.443 4.663 7.301 1.00 68.25 97 GLN A CA 1
ATOM 771 C C . GLN A 1 97 ? -5.443 4.559 5.767 1.00 68.25 97 GLN A C 1
ATOM 773 O O . GLN A 1 97 ? -6.033 3.629 5.223 1.00 68.25 97 GLN A O 1
ATOM 778 N N . PHE A 1 98 ? -4.791 5.494 5.070 1.00 77.31 98 PHE A N 1
ATOM 779 C CA . PHE A 1 98 ? -4.661 5.479 3.609 1.00 77.31 98 PHE A CA 1
ATOM 780 C C . PHE A 1 98 ? -3.897 4.250 3.097 1.00 77.31 98 PHE A C 1
ATOM 782 O O . PHE A 1 98 ? -4.210 3.747 2.022 1.00 77.31 98 PHE A O 1
ATOM 789 N N . LEU A 1 99 ? -2.918 3.763 3.861 1.00 76.56 99 LEU A N 1
ATOM 790 C CA . LEU A 1 99 ? -2.091 2.618 3.478 1.00 76.56 99 LEU A CA 1
ATOM 791 C C . LEU A 1 99 ? -2.781 1.265 3.694 1.00 76.56 99 LEU A C 1
ATOM 793 O O . LEU A 1 99 ? -2.396 0.300 3.046 1.00 76.56 99 LEU A O 1
ATOM 797 N N . LEU A 1 100 ? -3.803 1.181 4.558 1.00 72.12 100 LEU A N 1
ATOM 798 C CA . LEU A 1 100 ? -4.493 -0.078 4.886 1.00 72.12 100 LEU A CA 1
ATOM 799 C C . LEU A 1 100 ? -4.972 -0.895 3.671 1.00 72.12 100 LEU A C 1
ATOM 801 O O . LEU A 1 100 ? -4.756 -2.104 3.673 1.00 72.12 100 LEU A O 1
ATOM 805 N N . PRO A 1 101 ? -5.619 -0.307 2.646 1.00 71.75 101 PRO A N 1
ATOM 806 C CA . PRO A 1 101 ? -6.079 -1.073 1.489 1.00 71.75 101 PRO A CA 1
ATOM 807 C C . PRO A 1 101 ? -4.974 -1.401 0.466 1.00 71.75 101 PRO A C 1
ATOM 809 O O . PRO A 1 101 ? -5.279 -2.027 -0.548 1.00 71.75 101 PRO A O 1
ATOM 812 N N . LEU A 1 102 ? -3.725 -0.964 0.674 1.00 80.56 102 LEU A N 1
ATOM 813 C CA . LEU A 1 102 ? -2.645 -1.059 -0.314 1.00 80.56 102 LEU A CA 1
ATOM 814 C C . LEU A 1 102 ? -1.640 -2.159 0.050 1.00 80.56 102 LEU A C 1
ATOM 816 O O . LEU A 1 102 ? -1.215 -2.282 1.197 1.00 80.56 102 LEU A O 1
ATOM 820 N N . ALA A 1 103 ? -1.187 -2.918 -0.948 1.00 83.19 103 ALA A N 1
ATOM 821 C CA . ALA A 1 103 ? -0.055 -3.822 -0.785 1.00 83.19 103 ALA A CA 1
ATOM 822 C C . ALA A 1 103 ? 1.253 -3.016 -0.769 1.00 83.19 103 ALA A C 1
ATOM 824 O O . ALA A 1 103 ? 1.665 -2.467 -1.790 1.00 83.19 103 ALA A O 1
ATOM 825 N N . VAL A 1 104 ? 1.921 -2.941 0.382 1.00 84.69 104 VAL A N 1
ATOM 826 C CA . VAL A 1 104 ? 3.239 -2.297 0.469 1.00 84.69 104 VAL A CA 1
ATOM 827 C C . VAL A 1 104 ? 4.293 -3.229 -0.125 1.00 84.69 104 VAL A C 1
ATOM 829 O O . VAL A 1 104 ? 4.428 -4.370 0.314 1.00 84.69 104 VAL A O 1
ATOM 832 N N . ILE A 1 105 ? 5.028 -2.746 -1.127 1.00 86.00 105 ILE A N 1
ATOM 833 C CA . ILE A 1 105 ? 6.060 -3.509 -1.832 1.00 86.00 105 ILE A CA 1
ATOM 834 C C . ILE A 1 105 ? 7.442 -2.950 -1.514 1.00 86.00 105 ILE A C 1
ATOM 836 O O . ILE A 1 105 ? 7.746 -1.793 -1.823 1.00 86.00 105 ILE A O 1
ATOM 840 N N . ASP A 1 106 ? 8.295 -3.797 -0.945 1.00 83.00 106 ASP A N 1
ATOM 841 C CA . ASP A 1 106 ? 9.676 -3.443 -0.642 1.00 83.00 106 ASP A CA 1
ATOM 842 C C . ASP A 1 106 ? 10.509 -3.232 -1.911 1.00 83.00 106 ASP A C 1
ATOM 844 O O . ASP A 1 106 ? 10.332 -3.909 -2.930 1.00 83.00 106 ASP A O 1
ATOM 848 N N . PHE A 1 107 ? 11.432 -2.271 -1.855 1.00 83.69 107 PHE A N 1
ATOM 849 C CA . PHE A 1 107 ? 12.468 -2.121 -2.871 1.00 83.69 107 PHE A CA 1
ATOM 850 C C . PHE A 1 107 ? 13.564 -3.159 -2.614 1.00 83.69 107 PHE A C 1
ATOM 852 O O . PHE A 1 107 ? 14.433 -2.970 -1.763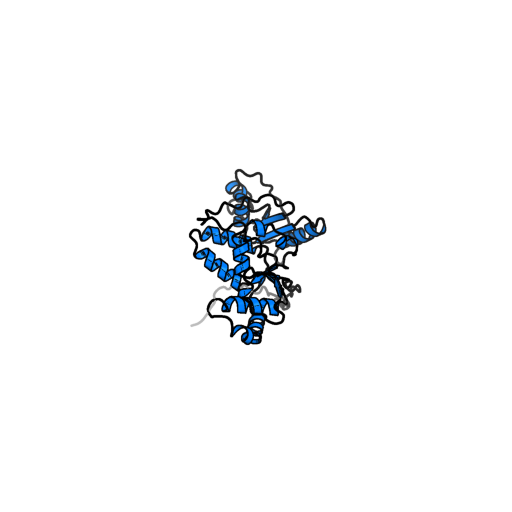 1.00 83.69 107 PHE A O 1
ATOM 859 N N . ASP A 1 108 ? 13.471 -4.289 -3.310 1.00 80.62 108 ASP A N 1
ATOM 860 C CA . ASP A 1 108 ? 14.365 -5.434 -3.161 1.00 80.62 108 ASP A CA 1
ATOM 861 C C . ASP A 1 108 ? 15.543 -5.404 -4.154 1.00 80.62 108 ASP A C 1
ATOM 863 O O . ASP A 1 108 ? 15.689 -4.511 -4.994 1.00 80.62 108 ASP A O 1
ATOM 867 N N . MET A 1 109 ? 16.419 -6.407 -4.056 1.00 73.75 109 MET A N 1
ATOM 868 C CA . MET A 1 109 ? 17.576 -6.523 -4.945 1.00 73.75 109 MET A CA 1
ATOM 869 C C . MET A 1 109 ? 17.181 -6.705 -6.417 1.00 73.75 109 MET A C 1
ATOM 871 O O . MET A 1 109 ? 17.905 -6.223 -7.286 1.00 73.75 109 MET A O 1
ATOM 875 N N . ASP A 1 110 ? 16.056 -7.353 -6.731 1.00 82.94 110 ASP A N 1
ATOM 876 C CA . ASP A 1 110 ? 15.608 -7.519 -8.122 1.00 82.94 110 ASP A CA 1
ATOM 877 C C . ASP A 1 110 ? 15.214 -6.167 -8.734 1.00 82.94 110 ASP A C 1
ATOM 879 O O . ASP A 1 110 ? 15.546 -5.868 -9.887 1.00 82.94 110 ASP A O 1
ATOM 883 N N . ALA A 1 111 ? 14.534 -5.323 -7.952 1.00 83.12 111 ALA A N 1
ATOM 884 C CA . ALA A 1 111 ? 14.215 -3.957 -8.347 1.00 83.12 111 ALA A CA 1
ATOM 885 C C . ALA A 1 111 ? 15.488 -3.121 -8.558 1.00 83.12 111 ALA A C 1
ATOM 887 O O . ALA A 1 111 ? 15.581 -2.393 -9.546 1.00 83.12 111 ALA A O 1
ATOM 888 N N . ALA A 1 112 ? 16.506 -3.280 -7.706 1.00 79.25 112 ALA A N 1
ATOM 889 C CA . ALA A 1 112 ? 17.798 -2.608 -7.874 1.00 79.25 112 ALA A CA 1
ATOM 890 C C . ALA A 1 112 ? 18.523 -3.016 -9.173 1.00 79.25 112 ALA A C 1
ATOM 892 O O . ALA A 1 112 ? 19.050 -2.159 -9.885 1.00 79.25 112 ALA A O 1
ATOM 893 N N . HIS A 1 113 ? 18.510 -4.304 -9.532 1.00 83.19 113 HIS A N 1
ATOM 894 C CA . HIS A 1 113 ? 19.062 -4.763 -10.815 1.00 83.19 113 HIS A CA 1
ATOM 895 C C . HIS A 1 113 ? 18.275 -4.200 -12.002 1.00 83.19 113 HIS A C 1
ATOM 897 O O . HIS A 1 113 ? 18.869 -3.757 -12.985 1.00 83.19 113 HIS A O 1
ATOM 903 N N . THR A 1 114 ? 16.944 -4.171 -11.897 1.00 90.81 114 THR A N 1
ATOM 904 C CA . THR A 1 114 ? 16.071 -3.603 -12.935 1.00 90.81 114 THR A CA 1
ATOM 905 C C . THR A 1 114 ? 16.362 -2.115 -13.142 1.00 90.81 114 THR A C 1
ATOM 907 O O . THR A 1 114 ? 16.466 -1.663 -14.283 1.00 90.81 114 THR A O 1
ATOM 910 N N . LEU A 1 115 ? 16.581 -1.368 -12.054 1.00 86.56 115 LEU A N 1
ATOM 911 C CA . LEU A 1 115 ? 16.996 0.034 -12.092 1.00 86.56 115 LEU A CA 1
ATOM 912 C C . LEU A 1 115 ? 18.311 0.204 -12.861 1.00 86.56 115 LEU A C 1
ATOM 914 O O . LEU A 1 115 ? 18.376 1.011 -13.786 1.00 86.56 115 LEU A O 1
ATOM 918 N N . ALA A 1 116 ? 19.335 -0.587 -12.527 1.00 83.56 116 ALA A N 1
ATOM 919 C CA . ALA A 1 116 ? 20.633 -0.522 -13.197 1.00 83.56 116 ALA A CA 1
ATOM 920 C C . ALA A 1 116 ? 20.529 -0.807 -14.707 1.00 83.56 116 ALA A C 1
ATOM 922 O O . ALA A 1 116 ? 21.140 -0.106 -15.511 1.00 83.56 116 ALA A O 1
ATOM 923 N N . GLN A 1 117 ? 19.708 -1.784 -15.107 1.00 93.12 117 GLN A N 1
ATOM 924 C CA . GLN A 1 117 ? 19.473 -2.123 -16.518 1.00 93.12 117 GLN A CA 1
ATOM 925 C C . GLN A 1 117 ? 18.824 -0.984 -17.319 1.00 93.12 117 GLN A C 1
ATOM 927 O O . GLN A 1 117 ? 19.012 -0.909 -18.531 1.00 93.12 117 GLN A O 1
ATOM 932 N N . HIS A 1 118 ? 18.065 -0.109 -16.656 1.00 89.12 118 HIS A N 1
ATOM 933 C CA . HIS A 1 118 ? 17.286 0.949 -17.304 1.00 89.12 118 HIS A CA 1
ATOM 934 C C . HIS A 1 118 ? 17.852 2.351 -17.032 1.00 89.12 118 HIS A C 1
ATOM 936 O O . HIS A 1 118 ? 17.238 3.341 -17.423 1.00 89.12 118 HIS A O 1
ATOM 942 N N . ALA A 1 119 ? 19.028 2.456 -16.403 1.00 86.31 119 ALA A N 1
ATOM 943 C CA . ALA A 1 119 ? 19.635 3.726 -16.006 1.00 86.31 119 ALA A CA 1
ATOM 944 C C . ALA A 1 119 ? 19.874 4.689 -17.186 1.00 86.31 119 ALA A C 1
ATOM 946 O O . ALA A 1 119 ? 19.743 5.901 -17.028 1.00 86.31 119 ALA A O 1
ATOM 947 N N . SER A 1 120 ? 20.156 4.164 -18.384 1.00 89.25 120 SER A N 1
ATOM 948 C CA . SER A 1 120 ? 20.388 4.971 -19.592 1.00 89.25 120 SER A CA 1
ATOM 949 C C . SER A 1 120 ? 19.180 5.809 -20.020 1.00 89.25 120 SER A C 1
ATOM 951 O O . SER A 1 120 ? 19.360 6.854 -20.633 1.00 89.25 120 SER A O 1
ATOM 953 N N . TRP A 1 121 ? 17.955 5.406 -19.671 1.00 88.56 121 TRP A N 1
ATOM 954 C CA . TRP A 1 121 ? 16.739 6.158 -20.005 1.00 88.56 121 TRP A CA 1
ATOM 955 C C . TRP A 1 121 ? 16.571 7.438 -19.184 1.00 88.56 121 TRP A C 1
ATOM 957 O O . TRP A 1 121 ? 15.751 8.288 -19.523 1.00 88.56 121 TRP A O 1
ATOM 967 N N . TRP A 1 122 ? 17.338 7.579 -18.106 1.00 83.81 122 TRP A N 1
ATOM 968 C CA . TRP A 1 122 ? 17.209 8.675 -17.152 1.00 83.81 122 TRP A CA 1
ATOM 969 C C . TRP A 1 122 ? 18.255 9.770 -17.333 1.00 83.81 122 TRP A C 1
ATOM 971 O O . TRP A 1 122 ? 18.159 10.805 -16.683 1.00 83.81 122 TRP A O 1
ATOM 981 N N . THR A 1 123 ? 19.220 9.591 -18.237 1.00 81.44 123 THR A N 1
ATOM 982 C CA . THR A 1 123 ? 20.307 10.557 -18.466 1.00 81.44 123 THR A CA 1
ATOM 983 C C . THR A 1 123 ? 19.822 11.897 -19.018 1.00 81.44 123 THR A C 1
ATOM 985 O O . THR A 1 123 ? 20.529 12.892 -18.913 1.00 81.44 123 THR A O 1
ATOM 988 N N . SER A 1 124 ? 18.635 11.931 -19.628 1.00 69.94 124 SER A N 1
ATOM 989 C CA . SER A 1 124 ? 18.022 13.138 -20.195 1.00 69.94 124 SER A CA 1
ATOM 990 C C . SER A 1 124 ? 17.021 13.826 -19.259 1.00 69.94 124 SER A C 1
ATOM 992 O O . SER A 1 124 ? 16.430 14.830 -19.651 1.00 69.94 124 SER A O 1
ATOM 994 N N . VAL A 1 125 ? 16.781 13.288 -18.056 1.00 67.44 125 VAL A N 1
ATOM 995 C CA . VAL A 1 125 ? 15.822 13.847 -17.090 1.00 67.44 125 VAL A CA 1
ATOM 996 C C . VAL A 1 125 ? 16.563 14.800 -16.138 1.00 67.44 125 VAL A C 1
ATOM 998 O O . VAL A 1 125 ? 17.532 14.367 -15.518 1.00 67.44 125 VAL A O 1
ATOM 1001 N N . PRO A 1 126 ? 16.144 16.075 -15.992 1.00 59.38 126 PRO A N 1
ATOM 1002 C CA . PRO A 1 126 ? 16.827 17.045 -15.134 1.00 59.38 126 PRO A CA 1
ATOM 1003 C C . PRO A 1 126 ? 16.936 16.599 -13.668 1.00 59.38 126 PRO A C 1
ATOM 1005 O O . PRO A 1 126 ? 15.983 16.067 -13.087 1.00 59.38 126 PRO A O 1
ATOM 1008 N N . ASP A 1 127 ? 18.090 16.873 -13.058 1.00 52.94 127 ASP A N 1
ATOM 1009 C CA . ASP A 1 127 ? 18.406 16.472 -11.687 1.00 52.94 127 ASP A CA 1
ATOM 1010 C C . ASP A 1 127 ? 17.444 17.077 -10.648 1.00 52.94 127 ASP A C 1
ATOM 1012 O O . ASP A 1 127 ? 17.149 18.273 -10.644 1.00 52.94 127 ASP A O 1
ATOM 1016 N N . GLY A 1 128 ? 16.970 16.229 -9.725 1.00 48.59 128 GLY A N 1
ATOM 1017 C CA . GLY A 1 128 ? 16.273 16.646 -8.498 1.00 48.59 128 GLY A CA 1
ATOM 1018 C C . GLY A 1 128 ? 14.948 15.936 -8.196 1.00 48.59 128 GLY A C 1
ATOM 1019 O O . GLY A 1 128 ? 14.547 15.893 -7.038 1.00 48.59 128 GLY A O 1
ATOM 1020 N N . HIS A 1 129 ? 14.283 15.339 -9.192 1.00 50.75 129 HIS A N 1
ATOM 1021 C CA . HIS A 1 129 ? 13.021 14.588 -9.000 1.00 50.75 129 HIS A CA 1
ATOM 1022 C C . HIS A 1 129 ? 13.082 13.143 -9.524 1.00 50.75 129 HIS A C 1
ATOM 1024 O O . HIS A 1 129 ? 12.122 12.387 -9.386 1.00 50.75 129 HIS A O 1
ATOM 1030 N N . ALA A 1 130 ? 14.220 12.750 -10.101 1.00 61.34 130 ALA A N 1
ATOM 1031 C CA . ALA A 1 130 ? 14.349 11.503 -10.836 1.00 61.34 130 ALA A CA 1
ATOM 1032 C C . ALA A 1 130 ? 14.651 10.283 -9.949 1.00 61.34 130 ALA A C 1
ATOM 1034 O O . ALA A 1 130 ? 14.209 9.200 -10.290 1.00 61.34 130 ALA A O 1
ATOM 1035 N N . ALA A 1 131 ? 15.340 10.414 -8.808 1.00 73.88 131 ALA A N 1
ATOM 1036 C CA . ALA A 1 131 ? 15.829 9.240 -8.064 1.00 73.88 131 ALA A CA 1
ATOM 1037 C C . ALA A 1 131 ? 14.706 8.347 -7.493 1.00 73.88 131 ALA A C 1
ATOM 1039 O O . ALA A 1 131 ? 14.750 7.128 -7.630 1.00 73.88 131 ALA A O 1
ATOM 1040 N N . GLU A 1 132 ? 13.672 8.938 -6.887 1.00 80.19 132 GLU A N 1
ATOM 1041 C CA . GLU A 1 132 ? 12.524 8.168 -6.385 1.00 80.19 132 GLU A CA 1
ATOM 1042 C C . GLU A 1 132 ? 11.694 7.599 -7.549 1.00 80.19 132 GLU A C 1
ATOM 1044 O O . GLU A 1 132 ? 11.350 6.419 -7.543 1.00 80.19 132 GLU A O 1
ATOM 1049 N N . ALA A 1 133 ? 11.438 8.404 -8.588 1.00 85.12 133 ALA A N 1
ATOM 1050 C CA . ALA A 1 133 ? 10.712 7.979 -9.787 1.00 85.12 133 ALA A CA 1
ATOM 1051 C C . ALA A 1 133 ? 11.427 6.830 -10.526 1.00 85.12 133 ALA A C 1
ATOM 1053 O O . ALA A 1 133 ? 10.785 5.869 -10.943 1.00 85.12 133 ALA A O 1
ATOM 1054 N N . GLN A 1 134 ? 12.758 6.882 -10.611 1.00 87.69 134 GLN A N 1
ATOM 1055 C CA . GLN A 1 134 ? 13.635 5.829 -11.125 1.00 87.69 134 GLN A CA 1
ATOM 1056 C C . GLN A 1 134 ? 13.421 4.510 -10.388 1.00 87.69 134 GLN A C 1
ATOM 1058 O O . GLN A 1 134 ? 13.197 3.468 -11.009 1.00 87.69 134 GLN A O 1
ATOM 1063 N N . MET A 1 135 ? 13.469 4.556 -9.057 1.00 88.44 135 MET A N 1
ATOM 1064 C CA . MET A 1 135 ? 13.309 3.373 -8.217 1.00 88.44 135 MET A CA 1
ATOM 1065 C C . MET A 1 135 ? 11.889 2.795 -8.311 1.00 88.44 135 MET A C 1
ATOM 1067 O O . MET A 1 135 ? 11.727 1.581 -8.441 1.00 88.44 135 MET A O 1
ATOM 1071 N N . ILE A 1 136 ? 10.861 3.648 -8.316 1.00 91.44 136 ILE A N 1
ATOM 1072 C CA . ILE A 1 136 ? 9.462 3.226 -8.484 1.00 91.44 136 ILE A CA 1
ATOM 1073 C C . ILE A 1 136 ? 9.254 2.589 -9.865 1.00 91.44 136 ILE A C 1
ATOM 1075 O O . ILE A 1 136 ? 8.683 1.503 -9.956 1.00 91.44 136 ILE A O 1
ATOM 1079 N N . ALA A 1 137 ? 9.756 3.209 -10.937 1.00 93.00 137 ALA A N 1
ATOM 1080 C CA . ALA A 1 137 ? 9.662 2.668 -12.292 1.00 93.00 137 ALA A CA 1
ATOM 1081 C C . ALA A 1 137 ? 10.341 1.296 -12.406 1.00 93.00 137 ALA A C 1
ATOM 1083 O O . ALA A 1 137 ? 9.782 0.376 -13.005 1.00 93.00 137 ALA A O 1
ATOM 1084 N N . ALA A 1 138 ? 11.506 1.124 -11.776 1.00 91.25 138 ALA A N 1
ATOM 1085 C CA . ALA A 1 138 ? 12.194 -0.159 -11.722 1.00 91.25 138 ALA A CA 1
ATOM 1086 C C . ALA A 1 138 ? 11.369 -1.239 -11.002 1.00 91.25 138 ALA A C 1
ATOM 1088 O O . ALA A 1 138 ? 11.276 -2.366 -11.491 1.00 91.25 138 ALA A O 1
ATOM 1089 N N . GLN A 1 139 ? 10.712 -0.904 -9.884 1.00 94.56 139 GLN A N 1
ATOM 1090 C CA . GLN A 1 139 ? 9.790 -1.830 -9.217 1.00 94.56 139 GLN A CA 1
ATOM 1091 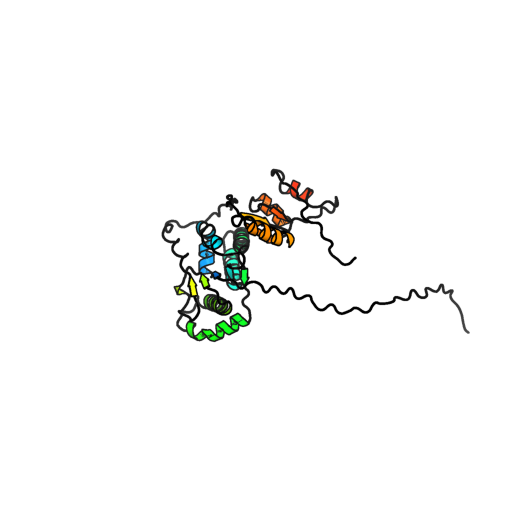C C . GLN A 1 139 ? 8.602 -2.192 -10.111 1.00 94.56 139 GLN A C 1
ATOM 1093 O O . GLN A 1 139 ? 8.254 -3.367 -10.196 1.00 94.56 139 GLN A O 1
ATOM 1098 N N . VAL A 1 140 ? 8.001 -1.227 -10.814 1.00 96.88 140 VAL A N 1
ATOM 1099 C CA . VAL A 1 140 ? 6.885 -1.498 -11.737 1.00 96.88 140 VAL A CA 1
ATOM 1100 C C . VAL A 1 140 ? 7.292 -2.456 -12.850 1.00 96.88 140 VAL A C 1
ATOM 1102 O O . VAL A 1 140 ? 6.598 -3.447 -13.082 1.00 96.88 140 VAL A O 1
ATOM 1105 N N . LEU A 1 141 ? 8.437 -2.208 -13.488 1.00 94.81 141 LEU A N 1
ATOM 1106 C CA . LEU A 1 141 ? 8.988 -3.072 -14.533 1.00 94.81 141 LEU A CA 1
ATOM 1107 C C . LEU A 1 141 ? 9.255 -4.489 -14.010 1.00 94.81 141 LEU A C 1
ATOM 1109 O O . LEU A 1 141 ? 8.844 -5.468 -14.636 1.00 94.81 141 LEU A O 1
ATOM 1113 N N . ARG A 1 142 ? 9.865 -4.608 -12.824 1.00 93.50 142 ARG A N 1
ATOM 1114 C CA . ARG A 1 142 ? 10.127 -5.894 -12.160 1.00 93.50 142 ARG A CA 1
ATOM 1115 C C . ARG A 1 142 ? 8.838 -6.659 -11.868 1.00 93.50 142 ARG A C 1
ATOM 1117 O O . ARG A 1 142 ? 8.780 -7.872 -12.059 1.00 93.50 142 ARG A O 1
ATOM 1124 N N . LEU A 1 143 ? 7.811 -5.962 -11.388 1.00 92.50 143 LEU A N 1
ATOM 1125 C CA . LEU A 1 143 ? 6.515 -6.543 -11.031 1.00 92.50 143 LEU A CA 1
ATOM 1126 C C . LEU A 1 143 ? 5.628 -6.822 -12.250 1.00 92.50 143 LEU A C 1
ATOM 1128 O O . LEU A 1 143 ? 4.643 -7.544 -12.112 1.00 92.50 143 LEU A O 1
ATOM 1132 N N . ARG A 1 144 ? 5.972 -6.273 -13.425 1.00 94.44 144 ARG A N 1
ATOM 1133 C CA . ARG A 1 144 ? 5.117 -6.249 -14.624 1.00 94.44 144 ARG A CA 1
ATOM 1134 C C . ARG A 1 144 ? 3.745 -5.623 -14.340 1.00 94.44 144 ARG A C 1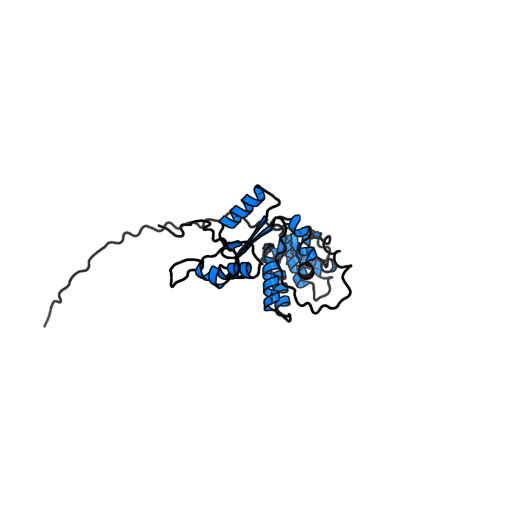
ATOM 1136 O O . ARG A 1 144 ? 2.725 -6.092 -14.839 1.00 94.44 144 ARG A O 1
ATOM 1143 N N . ALA A 1 145 ? 3.741 -4.588 -13.505 1.00 94.12 145 ALA A N 1
ATOM 1144 C CA . ALA A 1 145 ? 2.554 -3.828 -13.136 1.00 94.12 145 ALA A CA 1
ATOM 1145 C C . ALA A 1 145 ? 2.363 -2.615 -14.066 1.00 94.12 145 ALA A C 1
ATOM 1147 O O . ALA A 1 145 ? 3.253 -2.262 -14.839 1.00 94.12 145 ALA A O 1
ATOM 1148 N N . GLN A 1 146 ? 1.214 -1.949 -13.962 1.00 95.56 146 GLN A N 1
ATOM 1149 C CA . GLN A 1 146 ? 0.998 -0.618 -14.534 1.00 95.56 146 GLN A CA 1
ATOM 1150 C C . GLN A 1 146 ? 1.247 0.456 -13.462 1.00 95.56 146 GLN A C 1
ATOM 1152 O O . GLN A 1 146 ? 0.809 0.322 -12.320 1.00 95.56 146 GLN A O 1
ATOM 1157 N N . LEU A 1 147 ? 1.955 1.528 -13.810 1.00 95.94 147 LEU A N 1
ATOM 1158 C CA . LEU A 1 147 ? 2.198 2.660 -12.921 1.00 95.94 147 LEU A CA 1
ATOM 1159 C C . LEU A 1 147 ? 1.034 3.648 -12.997 1.00 95.94 147 LEU A C 1
ATOM 1161 O O . LEU A 1 147 ? 0.716 4.136 -14.078 1.00 95.94 147 LEU A O 1
ATOM 1165 N N . VAL A 1 148 ? 0.436 3.997 -11.862 1.00 93.44 148 VAL A N 1
ATOM 1166 C CA . VAL A 1 148 ? -0.579 5.057 -11.782 1.00 93.44 148 VAL A CA 1
ATOM 1167 C C . VAL A 1 148 ? 0.079 6.331 -11.266 1.00 93.44 148 VAL A C 1
ATOM 1169 O O . VAL A 1 148 ? 0.639 6.334 -10.168 1.00 93.44 148 VAL A O 1
ATOM 1172 N N . THR A 1 149 ? 0.014 7.406 -12.053 1.00 90.62 149 THR A N 1
ATOM 1173 C CA . THR A 1 149 ? 0.657 8.687 -11.725 1.00 90.62 149 THR A CA 1
ATOM 1174 C C . THR A 1 149 ? -0.208 9.884 -12.123 1.00 90.62 149 THR A C 1
ATOM 1176 O O . THR A 1 149 ? -0.894 9.860 -13.146 1.00 90.62 149 THR A O 1
ATOM 1179 N N . SER A 1 150 ? -0.158 10.956 -11.325 1.00 87.88 150 SER A N 1
ATOM 1180 C CA . SER A 1 150 ? -0.666 12.287 -11.701 1.00 87.88 150 SER A CA 1
ATOM 1181 C C . SER A 1 150 ? 0.392 13.156 -12.391 1.00 87.88 150 SER A C 1
ATOM 1183 O O . SER A 1 150 ? 0.083 14.256 -12.837 1.00 87.88 150 SER A O 1
ATOM 1185 N N . ARG A 1 151 ? 1.636 12.674 -12.492 1.00 86.19 151 ARG A N 1
ATOM 1186 C CA . ARG A 1 151 ? 2.774 13.381 -13.085 1.00 86.19 151 ARG A CA 1
ATOM 1187 C C . ARG A 1 151 ? 3.506 12.505 -14.107 1.00 86.19 151 ARG A C 1
ATOM 1189 O O . ARG A 1 151 ? 4.616 12.038 -13.842 1.00 86.19 151 ARG A O 1
ATOM 1196 N N . PRO A 1 152 ? 2.899 12.259 -15.284 1.00 89.56 152 PRO A N 1
ATOM 1197 C CA . PRO A 1 152 ? 3.534 11.464 -16.334 1.00 89.56 152 PRO A CA 1
ATOM 1198 C C . PRO A 1 152 ? 4.839 12.091 -16.851 1.00 89.56 152 PRO A C 1
ATOM 1200 O O . PRO A 1 152 ? 5.701 11.369 -17.335 1.00 89.56 152 PRO A O 1
ATOM 1203 N N . ASP A 1 153 ? 5.019 13.406 -16.689 1.00 86.56 153 ASP A N 1
ATOM 1204 C CA . ASP A 1 153 ? 6.238 14.148 -17.032 1.00 86.56 153 ASP A CA 1
ATOM 1205 C C . ASP A 1 153 ? 7.490 13.679 -16.270 1.00 86.56 153 ASP A C 1
ATOM 1207 O O . ASP A 1 153 ? 8.607 13.905 -16.731 1.00 86.56 153 ASP A O 1
ATOM 1211 N N . LEU A 1 154 ? 7.321 13.013 -15.120 1.00 86.06 154 LEU A N 1
ATOM 1212 C CA . LEU A 1 154 ? 8.432 12.476 -14.330 1.00 86.06 154 LEU A CA 1
ATOM 1213 C C . LEU A 1 154 ? 9.072 11.228 -14.948 1.00 86.06 154 LEU A C 1
ATOM 1215 O O . LEU A 1 154 ? 10.176 10.862 -14.544 1.00 86.06 154 LEU A O 1
ATOM 1219 N N . TYR A 1 155 ? 8.391 10.560 -15.882 1.00 89.12 155 TYR A N 1
ATOM 1220 C CA . TYR A 1 155 ? 8.800 9.257 -16.395 1.00 89.12 155 TYR A CA 1
ATOM 1221 C C . TYR A 1 155 ? 9.161 9.357 -17.881 1.00 89.12 155 TYR A C 1
ATOM 1223 O O . TYR A 1 155 ? 8.289 9.647 -18.704 1.00 89.12 155 TYR A O 1
ATOM 1231 N N . PRO A 1 156 ? 10.423 9.089 -18.265 1.00 89.38 156 PRO A N 1
ATOM 1232 C CA . PRO A 1 156 ? 10.778 8.963 -19.671 1.00 89.38 156 PRO A CA 1
ATOM 1233 C C . PRO A 1 156 ? 10.072 7.738 -20.288 1.00 89.38 156 PRO A C 1
ATOM 1235 O O . PRO A 1 156 ? 9.635 6.842 -19.557 1.00 89.38 156 PRO A O 1
ATOM 1238 N N . PRO A 1 157 ? 9.957 7.661 -21.628 1.00 90.44 157 PRO A N 1
ATOM 1239 C CA . PRO A 1 157 ? 9.245 6.588 -22.328 1.00 90.44 157 PRO A CA 1
ATOM 1240 C C . PRO A 1 157 ? 10.042 5.271 -22.321 1.00 90.44 157 PRO A C 1
ATOM 1242 O O . PRO A 1 157 ? 10.546 4.813 -23.345 1.00 90.44 157 PRO A O 1
ATOM 1245 N N . ILE A 1 158 ? 10.176 4.666 -21.144 1.00 91.75 158 ILE A N 1
ATOM 1246 C CA . ILE A 1 158 ? 10.924 3.431 -20.921 1.00 91.75 158 ILE A CA 1
ATOM 1247 C C . ILE A 1 158 ? 10.133 2.241 -21.493 1.00 91.75 158 ILE A C 1
ATOM 1249 O O . ILE A 1 158 ? 8.968 2.054 -21.129 1.00 91.75 158 ILE A O 1
ATOM 1253 N N . PRO A 1 159 ? 10.738 1.386 -22.338 1.00 92.56 159 PRO A N 1
ATOM 1254 C CA . PRO A 1 159 ? 10.080 0.192 -22.853 1.00 92.56 159 PRO A CA 1
ATOM 1255 C C . PRO A 1 159 ? 9.540 -0.703 -21.732 1.00 92.56 159 PRO A C 1
ATOM 1257 O O . PRO A 1 159 ? 10.256 -1.065 -20.804 1.00 92.56 159 PRO A O 1
ATOM 1260 N N . GLY A 1 160 ? 8.262 -1.073 -21.829 1.00 91.38 160 GLY A N 1
ATOM 1261 C CA . GLY A 1 160 ? 7.587 -1.919 -20.841 1.00 91.38 160 GLY A CA 1
ATOM 1262 C C . GLY A 1 160 ? 7.008 -1.175 -19.634 1.00 91.38 160 GLY A C 1
ATOM 1263 O O . GLY A 1 160 ? 6.205 -1.767 -18.913 1.00 91.38 160 GLY A O 1
ATOM 1264 N N . LEU A 1 161 ? 7.334 0.108 -19.429 1.00 95.44 161 LEU A N 1
ATOM 1265 C CA . LEU A 1 161 ? 6.718 0.918 -18.381 1.00 95.44 161 LEU A CA 1
ATOM 1266 C C . LEU A 1 161 ? 5.360 1.436 -18.870 1.00 95.44 161 LEU A C 1
ATOM 1268 O O . LEU A 1 161 ? 5.281 2.343 -19.695 1.00 95.44 161 LEU A O 1
ATOM 1272 N N . GLN A 1 162 ? 4.277 0.849 -18.364 1.00 95.69 162 GLN A N 1
ATOM 1273 C CA . GLN A 1 162 ? 2.920 1.262 -18.718 1.00 95.69 162 GLN A CA 1
ATOM 1274 C C . GLN A 1 162 ? 2.423 2.312 -17.728 1.00 95.69 162 GLN A C 1
ATOM 1276 O O . GLN A 1 162 ? 2.337 2.030 -16.535 1.00 95.69 162 GLN A O 1
ATOM 1281 N N . LEU A 1 163 ? 2.069 3.500 -18.219 1.00 94.06 163 LEU A N 1
ATOM 1282 C CA . LEU A 1 163 ? 1.493 4.567 -17.401 1.00 94.06 163 LEU A CA 1
ATOM 1283 C C . LEU A 1 163 ? -0.040 4.537 -17.456 1.00 94.06 163 LEU A C 1
ATOM 1285 O O . LEU A 1 163 ? -0.635 4.255 -18.496 1.00 94.06 163 LEU A O 1
ATOM 1289 N N . ASN A 1 164 ? -0.678 4.852 -16.333 1.00 90.81 164 ASN A N 1
ATOM 1290 C CA . ASN A 1 164 ? -2.103 5.119 -16.207 1.00 90.81 164 ASN A CA 1
ATOM 1291 C C . ASN A 1 164 ? -2.299 6.523 -15.633 1.00 90.81 164 ASN A C 1
ATOM 1293 O O . ASN A 1 164 ? -1.964 6.783 -14.475 1.00 90.81 164 ASN A O 1
ATOM 1297 N N . THR A 1 165 ? -2.864 7.411 -16.445 1.00 87.50 165 THR A N 1
ATOM 1298 C CA . THR A 1 165 ? -3.177 8.797 -16.074 1.00 87.50 165 THR A CA 1
ATOM 1299 C C . THR A 1 165 ? -4.680 9.067 -16.067 1.00 87.50 165 THR A C 1
ATOM 1301 O O . THR A 1 165 ? -5.093 10.206 -15.867 1.00 87.50 165 THR A O 1
ATOM 1304 N N . SER A 1 166 ? -5.521 8.040 -16.239 1.00 79.00 166 SER A N 1
ATOM 1305 C CA . SER A 1 166 ? -6.984 8.171 -16.346 1.00 79.00 166 SER A CA 1
ATOM 1306 C C . SER A 1 166 ? -7.638 8.755 -15.088 1.00 79.00 166 SER A C 1
ATOM 1308 O O . SER A 1 166 ? -8.785 9.187 -15.120 1.00 79.00 166 SER A O 1
ATOM 1310 N N . TYR A 1 167 ? -6.901 8.792 -13.978 1.00 70.38 167 TYR A N 1
ATOM 1311 C CA . TYR A 1 167 ? -7.340 9.321 -12.689 1.00 70.38 167 TYR A CA 1
ATOM 1312 C C . TYR A 1 167 ? -6.829 10.744 -12.396 1.00 70.38 167 TYR A C 1
ATOM 1314 O O . TYR A 1 167 ? -7.156 11.302 -11.348 1.00 70.38 167 TYR A O 1
ATOM 1322 N N . ALA A 1 168 ? -6.019 11.326 -13.289 1.00 53.66 168 ALA A N 1
ATOM 1323 C CA . ALA A 1 168 ? -5.381 12.629 -13.097 1.00 53.66 168 ALA A CA 1
ATOM 1324 C C . ALA A 1 168 ? -6.307 13.824 -13.417 1.00 53.66 168 ALA A C 1
ATOM 1326 O O . ALA A 1 168 ? -6.133 14.896 -12.848 1.00 53.66 168 ALA A O 1
ATOM 1327 N N . GLU A 1 169 ? -7.335 13.654 -14.257 1.00 47.78 169 GLU A N 1
ATOM 1328 C CA . GLU A 1 169 ? -8.193 14.756 -14.748 1.00 47.78 169 GLU A CA 1
ATOM 1329 C C . GLU A 1 169 ? -9.153 15.367 -13.704 1.00 47.78 169 GLU A C 1
ATOM 1331 O O . GLU A 1 169 ? -9.844 16.345 -13.983 1.00 47.78 169 GLU A O 1
ATOM 1336 N N . VAL A 1 170 ? -9.182 14.868 -12.464 1.00 50.00 170 VAL A N 1
ATOM 1337 C CA . VAL A 1 170 ? -10.099 15.361 -11.411 1.00 50.00 170 VAL A CA 1
ATOM 1338 C C . VAL A 1 170 ? -9.585 16.653 -10.733 1.00 50.00 170 VAL A C 1
ATOM 1340 O O . VAL A 1 170 ? -10.093 17.074 -9.694 1.00 50.00 170 VAL A O 1
ATOM 1343 N N . GLU A 1 171 ? -8.581 17.319 -11.312 1.00 39.66 171 GLU A N 1
ATOM 1344 C CA . GLU A 1 171 ? -7.897 18.476 -10.715 1.00 39.66 171 GLU A CA 1
ATOM 1345 C C . GLU A 1 171 ? -8.437 19.857 -11.160 1.00 39.66 171 GLU A C 1
ATOM 1347 O O . GLU A 1 171 ? -8.242 20.846 -10.455 1.00 39.66 171 GLU A O 1
ATOM 1352 N N . LEU A 1 172 ? -9.188 19.970 -12.263 1.00 38.28 172 LEU A N 1
ATOM 1353 C CA . LEU A 1 172 ? -9.479 21.286 -12.870 1.00 38.28 172 LEU A CA 1
ATOM 1354 C C . LEU A 1 172 ? -10.681 22.076 -12.313 1.00 38.28 172 LEU A C 1
ATOM 1356 O O . LEU A 1 172 ? -10.905 23.201 -12.750 1.00 38.28 172 LEU A O 1
ATOM 1360 N N . ALA A 1 173 ? -11.425 21.572 -11.323 1.00 36.97 173 ALA A N 1
ATOM 1361 C CA . ALA A 1 173 ? -12.584 22.297 -10.770 1.00 36.97 173 ALA A CA 1
ATOM 1362 C C . ALA A 1 173 ? -12.337 23.014 -9.424 1.00 36.97 173 ALA A C 1
ATOM 1364 O O . ALA A 1 173 ? -13.245 23.667 -8.915 1.00 36.97 173 ALA A O 1
ATOM 1365 N N . ALA A 1 174 ? -11.146 22.905 -8.819 1.00 36.38 174 ALA A N 1
ATOM 1366 C CA . ALA A 1 174 ? -10.920 23.374 -7.442 1.00 36.38 174 ALA A CA 1
ATOM 1367 C C . ALA A 1 174 ? -9.677 24.263 -7.242 1.00 36.38 174 ALA A C 1
ATOM 1369 O O . ALA A 1 174 ? -9.168 24.367 -6.125 1.00 36.38 174 ALA A O 1
ATOM 1370 N N . SER A 1 175 ? -9.182 24.934 -8.288 1.00 35.34 175 SER A N 1
ATOM 1371 C CA . SER A 1 175 ? -8.123 25.940 -8.127 1.00 35.34 175 SER A CA 1
ATOM 1372 C C . SER A 1 175 ? -8.734 27.315 -7.864 1.00 35.34 175 SER A C 1
ATOM 1374 O O . SER A 1 175 ? -9.110 28.038 -8.783 1.00 35.34 175 SER A O 1
ATOM 1376 N N . GLY A 1 176 ? -8.879 27.656 -6.583 1.00 31.12 176 GLY A N 1
ATOM 1377 C CA . GLY A 1 176 ? -9.412 28.955 -6.178 1.00 31.12 176 GLY A CA 1
ATOM 1378 C C . GLY A 1 176 ? -9.554 29.172 -4.676 1.00 31.12 176 GLY A C 1
ATOM 1379 O O . GLY A 1 176 ? -10.433 29.912 -4.264 1.00 31.12 176 GLY A O 1
ATOM 1380 N N . ALA A 1 177 ? -8.747 28.531 -3.835 1.00 30.27 177 ALA A N 1
ATOM 1381 C CA . ALA A 1 177 ? -8.599 28.953 -2.445 1.00 30.27 177 ALA A CA 1
ATOM 1382 C C . ALA A 1 177 ? -7.304 28.375 -1.890 1.00 30.27 177 ALA A C 1
ATOM 1384 O O . ALA A 1 177 ? -7.099 27.163 -1.921 1.00 30.27 177 ALA A O 1
ATOM 1385 N N . GLN A 1 178 ? -6.439 29.229 -1.345 1.00 41.84 178 GLN A N 1
ATOM 1386 C CA . GLN A 1 178 ? -5.439 28.755 -0.396 1.00 41.84 178 GLN A CA 1
ATOM 1387 C C . GLN A 1 178 ? -6.171 28.055 0.757 1.00 41.84 178 GLN A C 1
ATOM 1389 O O . GLN A 1 178 ? -7.052 28.684 1.342 1.00 41.84 178 GLN A O 1
ATOM 1394 N N . PRO A 1 179 ? -5.832 26.814 1.150 1.00 39.50 179 PRO A N 1
ATOM 1395 C CA . PRO A 1 179 ? -6.431 26.247 2.342 1.00 39.50 179 PRO A CA 1
ATOM 1396 C C . PRO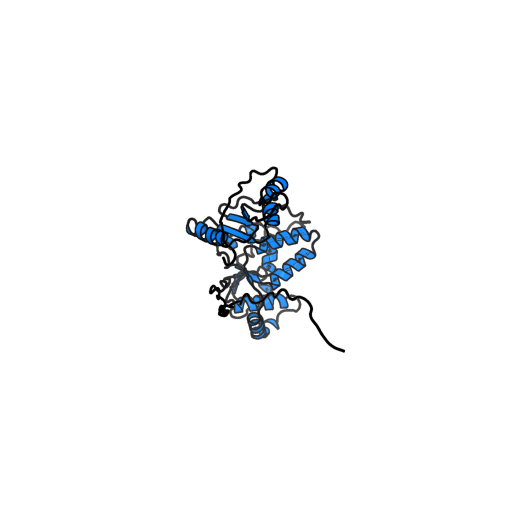 A 1 179 ? -5.361 26.010 3.402 1.00 39.50 179 PRO A C 1
ATOM 1398 O O . PRO A 1 179 ? -4.572 25.064 3.358 1.00 39.50 179 PRO A O 1
ATOM 1401 N N . THR A 1 180 ? -5.426 26.829 4.444 1.00 31.78 180 THR A N 1
ATOM 1402 C CA . THR A 1 180 ? -5.222 26.377 5.818 1.00 31.78 180 THR A CA 1
ATOM 1403 C C . THR A 1 180 ? -6.208 25.236 6.099 1.00 31.78 180 THR A C 1
ATOM 1405 O O . THR A 1 180 ? -7.299 25.432 6.623 1.00 31.78 180 THR A O 1
ATOM 1408 N N . ALA A 1 181 ? -5.850 24.014 5.700 1.00 36.34 181 ALA A N 1
ATOM 1409 C CA . ALA A 1 181 ? -6.688 22.840 5.900 1.00 36.34 181 ALA A CA 1
ATOM 1410 C C . ALA A 1 181 ? -6.717 22.459 7.389 1.00 36.34 181 ALA A C 1
ATOM 1412 O O . ALA A 1 181 ? -5.891 21.685 7.875 1.00 36.34 181 ALA A O 1
ATOM 1413 N N . GLN A 1 182 ? -7.694 22.990 8.126 1.00 28.55 182 GLN A N 1
ATOM 1414 C CA . GLN A 1 182 ? -8.225 22.285 9.285 1.00 28.55 182 GLN A CA 1
ATOM 1415 C C . GLN A 1 182 ? -8.851 20.987 8.769 1.00 28.55 182 GLN A C 1
ATOM 1417 O O . GLN A 1 182 ? -9.865 20.983 8.074 1.00 28.55 182 GLN A O 1
ATOM 1422 N N . VAL A 1 183 ? -8.185 19.872 9.060 1.00 38.09 183 VAL A N 1
ATOM 1423 C CA . VAL A 1 183 ? -8.618 18.531 8.675 1.00 38.09 183 VAL A CA 1
ATOM 1424 C C . VAL A 1 183 ? -9.913 18.207 9.418 1.00 38.09 183 VAL A C 1
ATOM 1426 O O . VAL A 1 183 ? -9.898 17.842 10.595 1.00 38.09 183 VAL A O 1
ATOM 1429 N N . ALA A 1 184 ? -11.042 18.317 8.719 1.00 33.66 184 ALA A N 1
ATOM 1430 C CA . ALA A 1 184 ? -12.316 17.791 9.187 1.00 33.66 184 ALA A CA 1
ATOM 1431 C C . ALA A 1 184 ? -12.205 16.266 9.370 1.00 33.66 184 ALA A C 1
ATOM 1433 O O . ALA A 1 184 ? -11.763 15.540 8.469 1.00 33.66 184 ALA A O 1
ATOM 1434 N N . ARG A 1 185 ? -12.580 15.805 10.567 1.00 33.88 185 ARG A N 1
ATOM 1435 C CA . ARG A 1 185 ? -12.518 14.417 11.055 1.00 33.88 185 ARG A CA 1
ATOM 1436 C C . ARG A 1 185 ? -13.184 13.437 10.066 1.00 33.88 185 ARG A C 1
ATOM 1438 O O . ARG A 1 185 ? -14.223 13.786 9.504 1.00 33.88 185 ARG A O 1
ATOM 1445 N N . PRO A 1 186 ? -12.629 12.236 9.821 1.00 38.84 186 PRO A N 1
ATOM 1446 C CA . PRO A 1 186 ? -13.297 11.238 9.000 1.00 38.84 186 PRO A CA 1
ATOM 1447 C C . PRO A 1 186 ? -14.398 10.575 9.837 1.00 38.84 186 PRO A C 1
ATOM 1449 O O . PRO A 1 186 ? -14.147 9.651 10.597 1.00 38.84 186 PRO A O 1
ATOM 1452 N N . GLN A 1 187 ? -15.636 11.054 9.722 1.00 41.72 187 GLN A N 1
ATOM 1453 C CA . GLN A 1 187 ? -16.791 10.242 10.099 1.00 41.72 187 GLN A CA 1
ATOM 1454 C C . GLN A 1 187 ? -16.912 9.137 9.035 1.00 41.72 187 GLN A C 1
ATOM 1456 O O . GLN A 1 187 ? -16.956 9.475 7.848 1.00 41.72 187 GLN A O 1
ATOM 1461 N N . LEU A 1 188 ? -16.975 7.852 9.418 1.00 45.66 188 LEU A N 1
ATOM 1462 C CA . LEU A 1 188 ? -17.413 6.770 8.523 1.00 45.66 188 LEU A CA 1
ATOM 1463 C C . LEU A 1 188 ? -18.805 7.121 7.973 1.00 45.66 188 LEU A C 1
ATOM 1465 O O . LEU A 1 188 ? -19.839 6.809 8.566 1.00 45.66 188 LEU A O 1
ATOM 1469 N N . ALA A 1 189 ? -18.846 7.812 6.837 1.00 40.44 189 ALA A N 1
ATOM 1470 C CA . ALA A 1 189 ? -20.024 7.848 5.999 1.00 40.44 189 ALA A CA 1
ATOM 1471 C C . ALA A 1 189 ? -20.181 6.420 5.483 1.00 40.44 189 ALA A C 1
ATOM 1473 O O . ALA A 1 189 ? -19.315 5.960 4.746 1.00 40.44 189 ALA A O 1
ATOM 1474 N N . ARG A 1 190 ? -21.229 5.731 5.954 1.00 41.16 190 ARG A N 1
ATOM 1475 C CA . ARG A 1 190 ? -21.737 4.430 5.488 1.00 41.16 190 ARG A CA 1
ATOM 1476 C C . ARG A 1 190 ? -21.486 4.239 3.984 1.00 41.16 190 ARG A C 1
ATOM 1478 O O . ARG A 1 190 ? -22.349 4.557 3.170 1.00 41.16 190 ARG A O 1
ATOM 1485 N N . ALA A 1 191 ? -20.320 3.729 3.604 1.00 48.00 191 ALA A N 1
ATOM 1486 C CA . ALA A 1 191 ? -20.102 3.231 2.260 1.00 48.00 191 ALA A CA 1
ATOM 1487 C C . ALA A 1 191 ? -20.871 1.914 2.204 1.00 48.00 191 ALA A C 1
ATOM 1489 O O . ALA A 1 191 ? -20.563 0.986 2.955 1.00 48.00 191 ALA A O 1
ATOM 1490 N N . ALA A 1 192 ? -21.942 1.874 1.413 1.00 56.47 192 ALA A N 1
ATOM 1491 C CA . ALA A 1 192 ? -22.752 0.675 1.273 1.00 56.47 192 ALA A CA 1
ATOM 1492 C C . ALA A 1 192 ? -21.835 -0.486 0.858 1.00 56.47 192 ALA A C 1
ATOM 1494 O O . ALA A 1 192 ? -21.134 -0.383 -0.143 1.00 56.47 192 ALA A O 1
ATOM 1495 N N . GLY A 1 193 ? -21.797 -1.544 1.670 1.00 65.56 193 GLY A N 1
ATOM 1496 C CA . GLY A 1 193 ? -21.030 -2.750 1.365 1.00 65.56 193 GLY A CA 1
ATOM 1497 C C . GLY A 1 193 ? -19.651 -2.884 2.016 1.00 65.56 193 GLY A C 1
ATOM 1498 O O . GLY A 1 193 ? -19.140 -3.994 2.060 1.00 65.56 193 GLY A O 1
ATOM 1499 N N . VAL A 1 194 ? -19.045 -1.838 2.592 1.00 77.50 194 VAL A N 1
ATOM 1500 C CA . VAL A 1 194 ? -17.703 -1.974 3.205 1.00 77.50 194 VAL A CA 1
ATOM 1501 C C . VAL A 1 194 ? -17.789 -2.119 4.724 1.00 77.50 194 VAL A C 1
ATOM 1503 O O . VAL A 1 194 ? -18.188 -1.196 5.436 1.00 77.50 194 VAL A O 1
ATOM 1506 N N . ILE A 1 195 ? -17.362 -3.274 5.233 1.00 82.44 195 ILE A N 1
ATOM 1507 C CA . ILE A 1 195 ? -17.186 -3.561 6.658 1.00 82.44 195 ILE A CA 1
ATOM 1508 C C . ILE A 1 195 ? -15.713 -3.336 7.003 1.00 82.44 195 ILE A C 1
ATOM 1510 O O . ILE A 1 195 ? -14.821 -3.845 6.336 1.00 82.44 195 ILE A O 1
ATOM 1514 N N . VAL A 1 196 ? -15.453 -2.580 8.068 1.00 80.06 196 VAL A N 1
ATOM 1515 C CA . VAL A 1 196 ? -14.097 -2.182 8.477 1.00 80.06 196 VAL A CA 1
ATOM 1516 C C . VAL A 1 196 ? -13.839 -2.785 9.849 1.00 80.06 196 VAL A C 1
ATOM 1518 O O . VAL A 1 196 ? -14.509 -2.415 10.815 1.00 80.06 196 VAL A O 1
ATOM 1521 N N . ALA A 1 197 ? -12.911 -3.731 9.924 1.00 83.56 197 ALA A N 1
ATOM 1522 C CA . ALA A 1 197 ? -12.495 -4.407 11.142 1.00 83.56 197 ALA A CA 1
ATOM 1523 C C . ALA A 1 197 ? -11.091 -3.937 11.544 1.0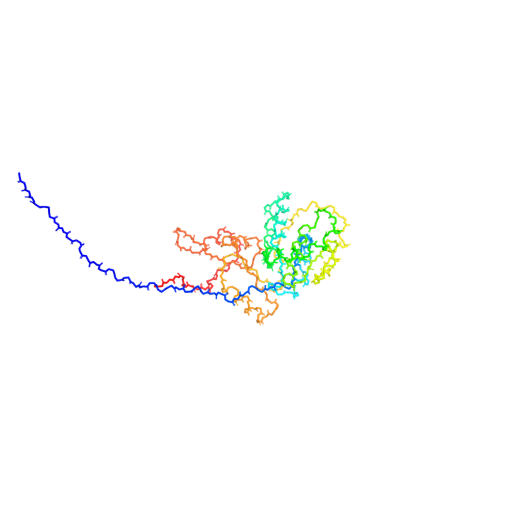0 83.56 197 ALA A C 1
ATOM 1525 O O . ALA A 1 197 ? -10.155 -4.032 10.761 1.00 83.56 197 ALA A O 1
ATOM 1526 N N . VAL A 1 198 ? -10.921 -3.425 12.761 1.00 77.56 198 VAL A N 1
ATOM 1527 C CA . VAL A 1 198 ? -9.648 -2.839 13.214 1.00 77.56 198 VAL A CA 1
ATOM 1528 C C . VAL A 1 198 ? -9.276 -3.403 14.576 1.00 77.56 198 VAL A C 1
ATOM 1530 O O . VAL A 1 198 ? -10.075 -3.338 15.500 1.00 77.56 198 VAL A O 1
ATOM 1533 N N . GLY A 1 199 ? -8.069 -3.929 14.756 1.00 83.38 199 GLY A N 1
ATOM 1534 C CA . GLY A 1 199 ? -7.604 -4.354 16.077 1.00 83.38 199 GLY A CA 1
ATOM 1535 C C . GLY A 1 199 ? -6.651 -5.536 16.033 1.00 83.38 199 GLY A C 1
ATOM 1536 O O . GLY A 1 199 ? -5.659 -5.511 15.310 1.00 83.38 199 GLY A O 1
ATOM 1537 N N . SER A 1 200 ? -6.911 -6.554 16.850 1.00 77.44 200 SER A N 1
ATOM 1538 C CA . SER A 1 200 ? -6.139 -7.801 16.850 1.00 77.44 200 SER A CA 1
ATOM 1539 C C . SER A 1 200 ? -6.230 -8.526 15.506 1.00 77.44 200 SER A C 1
ATOM 1541 O O . SER A 1 200 ? -7.301 -8.595 14.906 1.00 77.44 200 SER A O 1
ATOM 1543 N N . HIS A 1 201 ? -5.112 -9.102 15.061 1.00 73.06 201 HIS A N 1
ATOM 1544 C CA . HIS A 1 201 ? -5.084 -9.995 13.905 1.00 73.06 201 HIS A CA 1
ATOM 1545 C C . HIS A 1 201 ? -5.629 -11.372 14.270 1.00 73.06 201 HIS A C 1
ATOM 1547 O O . HIS A 1 201 ? -5.115 -12.028 15.178 1.00 73.06 201 HIS A O 1
ATOM 1553 N N . ASP A 1 202 ? -6.619 -11.836 13.513 1.00 77.56 202 ASP A N 1
ATOM 1554 C CA . ASP A 1 202 ? -7.071 -13.221 13.527 1.00 77.56 202 ASP A CA 1
ATOM 1555 C C . ASP A 1 202 ? -7.312 -13.677 12.085 1.00 77.56 202 ASP A C 1
ATOM 1557 O O . ASP A 1 202 ? -8.089 -13.056 11.366 1.00 77.56 202 ASP A O 1
ATOM 1561 N N . MET A 1 203 ? -6.643 -14.754 11.664 1.00 74.25 203 MET A N 1
ATOM 1562 C CA . MET A 1 203 ? -6.734 -15.285 10.294 1.00 74.25 203 MET A CA 1
ATOM 1563 C C . MET A 1 203 ? -8.162 -15.713 9.916 1.00 74.25 203 MET A C 1
ATOM 1565 O O . MET A 1 203 ? -8.503 -15.806 8.739 1.00 74.25 203 MET A O 1
ATOM 1569 N N . THR A 1 204 ? -9.022 -15.978 10.904 1.00 80.81 204 THR A N 1
ATOM 1570 C CA . THR A 1 204 ? -10.431 -16.309 10.660 1.00 80.81 204 THR A CA 1
ATOM 1571 C C . THR A 1 204 ? -11.240 -15.110 10.165 1.00 80.81 204 THR A C 1
ATOM 1573 O O . THR A 1 204 ? -12.246 -15.311 9.486 1.00 80.81 204 THR A O 1
ATOM 1576 N N . LEU A 1 205 ? -10.795 -13.872 10.425 1.00 82.31 205 LEU A N 1
ATOM 1577 C CA . LEU A 1 205 ? -11.404 -12.671 9.843 1.00 82.31 205 LEU A CA 1
ATOM 1578 C C . LEU A 1 205 ? -11.119 -12.564 8.343 1.00 82.31 205 LEU A C 1
ATOM 1580 O O . LEU A 1 205 ? -12.004 -12.154 7.598 1.00 82.31 205 LEU A O 1
ATOM 1584 N N . ASP A 1 206 ? -9.942 -12.995 7.892 1.00 78.25 206 ASP A N 1
ATOM 1585 C CA . ASP A 1 206 ? -9.588 -12.983 6.468 1.00 78.25 206 ASP A CA 1
ATOM 1586 C C . ASP A 1 206 ? -10.428 -14.016 5.701 1.00 78.25 206 ASP A C 1
ATOM 1588 O O . ASP A 1 206 ? -11.053 -13.702 4.689 1.00 78.25 206 ASP A O 1
ATOM 1592 N N . LEU A 1 207 ? -10.562 -15.226 6.260 1.00 82.94 207 LEU A N 1
ATOM 1593 C CA . LEU A 1 207 ? -11.451 -16.269 5.728 1.00 82.94 207 LEU A CA 1
ATOM 1594 C C . LEU A 1 207 ? -12.925 -15.838 5.718 1.00 82.94 207 LEU A C 1
ATOM 1596 O O . LEU A 1 207 ? -13.679 -16.187 4.803 1.00 82.94 207 LEU A O 1
ATOM 1600 N N . LEU A 1 208 ? -13.352 -15.086 6.736 1.00 85.00 208 LEU A N 1
ATOM 1601 C CA . LEU A 1 208 ? -14.687 -14.498 6.784 1.00 85.00 208 LEU A CA 1
ATOM 1602 C C . LEU A 1 208 ? -14.863 -13.453 5.678 1.00 85.00 208 LEU A C 1
ATOM 1604 O O . LEU A 1 208 ? -15.909 -13.444 5.034 1.00 85.00 208 LEU A O 1
ATOM 1608 N N . GLY A 1 209 ? -13.857 -12.610 5.436 1.00 84.81 209 GLY A N 1
ATOM 1609 C CA . GLY A 1 209 ? -13.868 -11.631 4.352 1.00 84.81 209 GLY A CA 1
ATOM 1610 C C . GLY A 1 209 ? -14.034 -12.285 2.984 1.00 84.81 209 GLY A C 1
ATOM 1611 O O . GLY A 1 209 ? -14.958 -11.926 2.250 1.00 84.81 209 GLY A O 1
ATOM 1612 N N . ASP A 1 210 ? -13.236 -13.316 2.697 1.00 81.44 210 ASP A N 1
ATOM 1613 C CA . ASP A 1 210 ? -13.349 -14.113 1.469 1.00 81.44 210 ASP A CA 1
ATOM 1614 C C . ASP A 1 210 ? -14.746 -14.742 1.330 1.00 81.44 210 ASP A C 1
ATOM 1616 O O . ASP A 1 210 ? -15.368 -14.694 0.266 1.00 81.44 210 ASP A O 1
ATOM 1620 N N . SER A 1 211 ? -15.279 -15.296 2.424 1.00 87.50 211 SER A N 1
ATOM 1621 C CA . SER A 1 211 ? -16.597 -15.944 2.443 1.00 87.50 211 SER A CA 1
ATOM 1622 C C . SER A 1 211 ? -17.752 -14.959 2.244 1.00 87.50 211 SER A C 1
ATOM 1624 O O . SER A 1 211 ? -18.735 -15.290 1.577 1.00 87.50 211 SER A O 1
ATOM 1626 N N . LEU A 1 212 ? -17.663 -13.759 2.827 1.00 85.75 212 LEU A N 1
ATOM 1627 C CA . LEU A 1 212 ? -18.650 -12.691 2.655 1.00 85.75 212 LEU A CA 1
ATOM 1628 C C . LEU A 1 212 ? -18.664 -12.206 1.208 1.00 85.75 212 LEU A C 1
ATOM 1630 O O . LEU A 1 212 ? -19.734 -12.134 0.604 1.00 85.75 212 LEU A O 1
ATOM 1634 N N . HIS A 1 213 ? -17.482 -11.958 0.648 1.00 80.31 213 HIS A N 1
ATOM 1635 C CA . HIS A 1 213 ? -17.338 -11.488 -0.722 1.00 80.31 213 HIS A CA 1
ATOM 1636 C C . HIS A 1 213 ? -17.807 -12.534 -1.745 1.00 80.31 213 HIS A C 1
ATOM 1638 O O . HIS A 1 213 ? -18.491 -12.200 -2.710 1.00 80.31 213 HIS A O 1
ATOM 1644 N N . ALA A 1 214 ? -17.526 -13.820 -1.507 1.00 80.31 214 ALA A N 1
ATOM 1645 C CA . ALA A 1 214 ? -18.007 -14.908 -2.360 1.00 80.31 214 ALA A CA 1
ATOM 1646 C C . ALA A 1 214 ? -19.543 -15.038 -2.367 1.00 80.31 214 ALA A C 1
ATOM 1648 O O . ALA A 1 214 ? -20.124 -15.423 -3.379 1.00 80.31 214 ALA A O 1
ATOM 1649 N N . ARG A 1 215 ? -20.210 -14.727 -1.246 1.00 90.00 215 ARG A N 1
ATOM 1650 C CA . ARG A 1 215 ? -21.680 -14.770 -1.130 1.00 90.00 215 ARG A CA 1
ATOM 1651 C C . ARG A 1 215 ? -22.347 -13.526 -1.696 1.00 90.00 215 ARG A C 1
ATOM 1653 O O . ARG A 1 215 ? -23.436 -13.619 -2.253 1.00 90.00 215 ARG A O 1
ATOM 1660 N N . ASN A 1 216 ? -21.725 -12.369 -1.511 1.00 85.00 216 ASN A N 1
ATOM 1661 C CA . ASN A 1 216 ? -22.203 -11.108 -2.041 1.00 85.00 216 ASN A CA 1
ATOM 1662 C C . ASN A 1 216 ? -21.003 -10.223 -2.414 1.00 85.00 216 ASN A C 1
ATOM 1664 O O . ASN A 1 216 ? -20.414 -9.610 -1.523 1.00 85.00 216 ASN A O 1
ATOM 1668 N N . PRO A 1 217 ? -20.677 -10.094 -3.713 1.00 81.00 217 PRO A N 1
ATOM 1669 C CA . PRO A 1 217 ? -19.547 -9.287 -4.175 1.00 81.00 217 PRO A CA 1
ATOM 1670 C C . PRO A 1 217 ? -19.649 -7.798 -3.824 1.00 81.00 217 PRO A C 1
ATOM 1672 O O . PRO A 1 217 ? -18.640 -7.099 -3.829 1.00 81.00 217 PRO A O 1
ATOM 1675 N N . ALA A 1 218 ? -20.850 -7.305 -3.500 1.00 76.94 218 ALA A N 1
ATOM 1676 C CA . ALA A 1 218 ? -21.049 -5.939 -3.024 1.00 76.94 218 ALA A CA 1
ATOM 1677 C C . ALA A 1 218 ? -20.629 -5.748 -1.556 1.00 76.94 218 ALA A C 1
ATOM 1679 O O . ALA A 1 218 ? -20.651 -4.621 -1.074 1.00 76.94 218 ALA A O 1
ATOM 1680 N N . ILE A 1 219 ? -20.287 -6.822 -0.832 1.00 78.19 219 ILE A N 1
ATOM 1681 C CA . ILE A 1 219 ? -19.801 -6.762 0.545 1.00 78.19 219 ILE A CA 1
ATOM 1682 C C . ILE A 1 219 ? -18.300 -7.051 0.572 1.00 78.19 219 ILE A C 1
ATOM 1684 O O . ILE A 1 219 ? -17.840 -8.097 0.114 1.00 78.19 219 ILE A O 1
ATOM 1688 N N . THR A 1 220 ? -17.544 -6.142 1.178 1.00 77.44 220 THR A N 1
ATOM 1689 C CA . THR A 1 220 ? -16.099 -6.263 1.374 1.00 77.44 220 THR A CA 1
ATOM 1690 C C . THR A 1 220 ? -15.778 -6.058 2.843 1.00 77.44 220 THR A C 1
ATOM 1692 O O . THR A 1 220 ? -16.152 -5.043 3.428 1.00 77.44 220 THR A O 1
ATOM 1695 N N . LEU A 1 221 ? -15.068 -7.012 3.444 1.00 79.75 221 LEU A N 1
ATOM 1696 C CA . LEU A 1 221 ? -14.500 -6.859 4.778 1.00 79.75 221 LEU A CA 1
ATOM 1697 C C . LEU A 1 221 ? -13.026 -6.478 4.648 1.00 79.75 221 LEU A C 1
ATOM 1699 O O . LEU A 1 221 ? -12.250 -7.203 4.034 1.00 79.75 221 LEU A O 1
ATOM 1703 N N . VAL A 1 222 ? -12.655 -5.343 5.231 1.00 75.94 222 VAL A N 1
ATOM 1704 C CA . VAL A 1 222 ? -11.271 -4.865 5.294 1.00 75.94 222 VAL A CA 1
ATOM 1705 C C . VAL A 1 222 ? -10.811 -4.963 6.741 1.00 75.94 222 VAL A C 1
ATOM 1707 O O . VAL A 1 222 ? -11.441 -4.377 7.624 1.00 75.94 222 VAL A O 1
ATOM 1710 N N . SER A 1 223 ? -9.742 -5.715 6.990 1.00 73.75 223 SER A N 1
ATOM 1711 C CA . SER A 1 223 ? -9.131 -5.891 8.306 1.00 73.75 223 SER A CA 1
ATOM 1712 C C . SER A 1 223 ? -7.850 -5.054 8.428 1.00 73.75 223 SER A C 1
ATOM 1714 O O . SER A 1 223 ? -7.087 -4.906 7.479 1.00 73.75 223 SER A O 1
ATOM 1716 N N . ALA A 1 224 ? -7.616 -4.468 9.602 1.00 63.97 224 ALA A N 1
ATOM 1717 C CA . ALA A 1 224 ? -6.401 -3.726 9.924 1.00 63.97 224 ALA A CA 1
ATOM 1718 C C . ALA A 1 224 ? -5.867 -4.119 11.302 1.00 63.97 224 ALA A C 1
ATOM 1720 O O . ALA A 1 224 ? -6.617 -4.186 12.283 1.00 63.97 224 ALA A O 1
ATOM 1721 N N . HIS A 1 225 ? -4.554 -4.324 11.394 1.00 68.44 225 HIS A N 1
ATOM 1722 C CA . HIS A 1 225 ? -3.909 -4.900 12.574 1.00 68.44 225 HIS A CA 1
ATOM 1723 C C . HIS A 1 225 ? -3.113 -3.858 13.352 1.00 68.44 225 HIS A C 1
ATOM 1725 O O . HIS A 1 225 ? -1.901 -3.733 13.220 1.00 68.44 225 HIS A O 1
ATOM 1731 N N . VAL A 1 226 ? -3.824 -3.090 14.171 1.00 61.06 226 VAL A N 1
ATOM 1732 C CA . VAL A 1 226 ? -3.261 -1.983 14.968 1.00 61.06 226 VAL A CA 1
ATOM 1733 C C . VAL A 1 226 ? -3.177 -2.308 16.466 1.00 61.06 226 VAL A C 1
ATOM 1735 O O . VAL A 1 226 ? -2.736 -1.478 17.259 1.00 61.06 226 VAL A O 1
ATOM 1738 N N . GLY A 1 227 ? -3.608 -3.513 16.862 1.00 66.56 227 GLY A N 1
ATOM 1739 C CA . GLY A 1 227 ? -3.673 -3.968 18.253 1.00 66.56 227 GLY A CA 1
ATOM 1740 C C . GLY A 1 227 ? -5.023 -3.696 18.930 1.00 66.56 227 GLY A C 1
ATOM 1741 O O . GLY A 1 227 ? -5.791 -2.830 18.512 1.00 66.56 227 GLY A O 1
ATOM 1742 N N . SER A 1 228 ? -5.322 -4.449 19.994 1.00 73.62 228 SER A N 1
ATOM 1743 C CA . SER A 1 228 ? -6.653 -4.498 20.627 1.00 73.62 228 SER A CA 1
ATOM 1744 C C . SER A 1 228 ? -7.157 -3.144 21.136 1.00 73.62 228 SER A C 1
ATOM 1746 O O . SER A 1 228 ? -8.284 -2.747 20.848 1.00 73.62 228 SER A O 1
ATOM 1748 N N . LEU A 1 229 ? -6.303 -2.393 21.838 1.00 75.75 229 LEU A N 1
ATOM 1749 C CA . LEU A 1 229 ? -6.662 -1.075 22.370 1.00 75.75 229 LEU A CA 1
ATOM 1750 C C . LEU A 1 229 ? -6.923 -0.056 21.255 1.00 75.75 229 LEU A C 1
ATOM 1752 O O . LEU A 1 229 ? -7.886 0.706 21.322 1.00 75.75 229 LEU A O 1
ATOM 1756 N N . GLN A 1 230 ? -6.094 -0.053 20.208 1.00 66.19 230 GLN A N 1
ATOM 1757 C CA . GLN A 1 230 ? -6.292 0.850 19.072 1.00 66.19 230 GLN A CA 1
ATOM 1758 C C . GLN A 1 230 ? -7.552 0.492 18.277 1.00 66.19 230 GLN A C 1
ATOM 1760 O O . GLN A 1 230 ? -8.222 1.396 17.787 1.00 66.19 230 GLN A O 1
ATOM 1765 N N . GLY A 1 231 ? -7.930 -0.790 18.227 1.00 78.50 231 GLY A N 1
ATOM 1766 C CA . GLY A 1 231 ? -9.219 -1.229 17.690 1.00 78.50 231 GLY A CA 1
ATOM 1767 C C . GLY A 1 231 ? -10.414 -0.632 18.439 1.00 78.50 231 GLY A C 1
ATOM 1768 O O . GLY A 1 231 ? -11.303 -0.047 17.820 1.00 78.50 231 GLY A O 1
ATOM 1769 N N . LEU A 1 232 ? -10.411 -0.687 19.777 1.00 79.69 232 LEU A N 1
ATOM 1770 C CA . LEU A 1 232 ? -11.471 -0.074 20.594 1.00 79.69 232 LEU A CA 1
ATOM 1771 C C . LEU A 1 232 ? -11.518 1.456 20.445 1.00 79.69 232 LEU A C 1
ATOM 1773 O O . LEU A 1 232 ? -12.598 2.036 20.347 1.00 79.69 232 LEU A O 1
ATOM 1777 N N . LEU A 1 233 ? -10.363 2.121 20.357 1.00 75.75 233 LEU A N 1
ATOM 1778 C CA . LEU A 1 233 ? -10.296 3.566 20.109 1.00 75.75 233 LEU A CA 1
ATOM 1779 C C . LEU A 1 233 ? -10.774 3.946 18.696 1.00 75.75 233 LEU A C 1
ATOM 1781 O O . LEU A 1 233 ? -11.373 5.008 18.519 1.00 75.75 233 LEU A O 1
ATOM 1785 N N . ALA A 1 234 ? -10.548 3.093 17.694 1.00 70.88 234 ALA A N 1
ATOM 1786 C CA . ALA A 1 234 ? -11.088 3.282 16.347 1.00 70.88 234 ALA A CA 1
ATOM 1787 C C . ALA A 1 234 ? -12.621 3.156 16.340 1.00 70.88 234 ALA A C 1
ATOM 1789 O O . ALA A 1 234 ? -13.308 3.973 15.720 1.00 70.88 234 ALA A O 1
ATOM 1790 N N . LEU A 1 235 ? -13.179 2.208 17.106 1.00 82.06 235 LEU A N 1
ATOM 1791 C CA . LEU A 1 235 ? -14.621 2.156 17.357 1.00 82.06 235 LEU A CA 1
ATOM 1792 C C . LEU A 1 235 ? -15.103 3.433 18.052 1.00 82.06 235 LEU A C 1
ATOM 1794 O O . LEU A 1 235 ? -16.108 3.995 17.638 1.00 82.06 235 LEU A O 1
ATOM 1798 N N . GLN A 1 236 ? -14.387 3.961 19.046 1.00 78.69 236 GLN A N 1
ATOM 1799 C CA . GLN A 1 236 ? -14.799 5.178 19.763 1.00 78.69 236 GLN A CA 1
ATOM 1800 C C . GLN A 1 236 ? -14.911 6.382 18.825 1.00 78.69 236 GLN A C 1
ATOM 1802 O O . GLN A 1 236 ? -15.856 7.164 18.912 1.00 78.69 236 GLN A O 1
ATOM 1807 N N . ARG A 1 237 ? -13.976 6.492 17.879 1.00 74.19 237 ARG A N 1
ATOM 1808 C CA . ARG A 1 237 ? -13.915 7.575 16.888 1.00 74.19 237 ARG A CA 1
ATOM 1809 C C . ARG A 1 237 ? -14.841 7.376 15.693 1.00 74.19 237 ARG A C 1
ATOM 1811 O O . ARG A 1 237 ? -14.904 8.250 14.836 1.00 74.19 237 ARG A O 1
ATOM 1818 N N . ASN A 1 238 ? -15.582 6.267 15.653 1.00 73.81 238 ASN A N 1
ATOM 1819 C CA . ASN A 1 238 ? -16.433 5.899 14.525 1.00 73.81 238 ASN A CA 1
ATOM 1820 C C . ASN A 1 238 ? -15.630 5.751 13.216 1.00 73.81 238 ASN A C 1
ATOM 1822 O O . ASN A 1 238 ? -16.084 6.170 12.152 1.00 73.81 238 ASN A O 1
ATOM 1826 N N . GLU A 1 239 ? -14.432 5.167 13.333 1.00 72.06 239 GLU A N 1
ATOM 1827 C CA . GLU A 1 239 ? -13.473 4.874 12.254 1.00 72.06 239 GLU A CA 1
ATOM 1828 C C . GLU A 1 239 ? -13.425 3.371 11.911 1.00 72.06 239 GLU A C 1
ATOM 1830 O O . GLU A 1 239 ? -12.827 2.981 10.912 1.00 72.06 239 GLU A O 1
ATOM 1835 N N . ALA A 1 240 ? -14.086 2.524 12.708 1.00 78.69 240 ALA A N 1
ATOM 1836 C CA . ALA A 1 240 ? -14.251 1.094 12.462 1.00 78.69 240 ALA A CA 1
ATOM 1837 C C . ALA A 1 240 ? -15.698 0.645 12.724 1.00 78.69 240 ALA A C 1
ATOM 1839 O O . ALA A 1 240 ? -16.433 1.282 13.482 1.00 78.69 240 ALA A O 1
ATOM 1840 N N . HIS A 1 241 ? -16.086 -0.475 12.115 1.00 84.69 241 HIS A N 1
ATOM 1841 C CA . HIS A 1 241 ? -17.360 -1.159 12.352 1.00 84.69 241 HIS A CA 1
ATOM 1842 C C . HIS A 1 241 ? -17.207 -2.316 13.347 1.00 84.69 241 HIS A C 1
ATOM 1844 O O . HIS A 1 241 ? -18.106 -2.575 14.143 1.00 84.69 241 HIS A O 1
ATOM 1850 N N . LEU A 1 242 ? -16.061 -3.001 13.303 1.00 89.62 242 LEU A N 1
ATOM 1851 C CA . LEU A 1 242 ? -15.709 -4.128 14.162 1.00 89.62 242 LEU A CA 1
ATOM 1852 C C . LEU A 1 242 ? -14.324 -3.893 14.768 1.00 89.62 242 LEU A C 1
ATOM 1854 O O . LEU A 1 242 ? -13.472 -3.271 14.132 1.00 89.62 242 LEU A O 1
ATOM 1858 N N . ALA A 1 243 ? -14.073 -4.439 15.958 1.00 89.06 243 ALA A N 1
ATOM 1859 C CA . ALA A 1 243 ? -12.720 -4.511 16.494 1.00 89.06 243 ALA A CA 1
ATOM 1860 C C . ALA A 1 243 ? -12.399 -5.871 17.100 1.00 89.06 243 ALA A C 1
ATOM 1862 O O . ALA A 1 243 ? -13.133 -6.372 17.951 1.00 89.06 243 ALA A O 1
ATOM 1863 N N . GLY A 1 244 ? 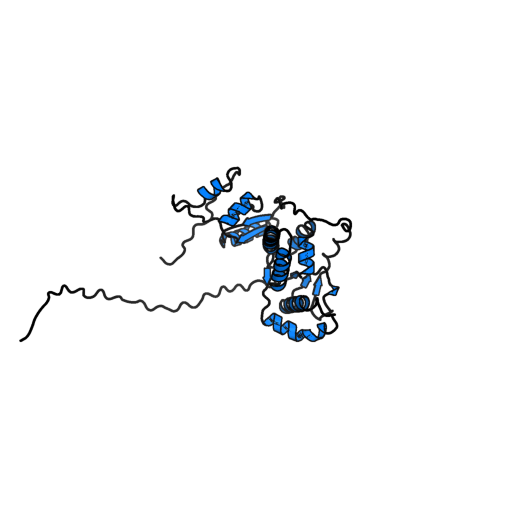-11.267 -6.442 16.684 1.00 86.88 244 GLY A N 1
ATOM 1864 C CA . GLY A 1 244 ? -10.667 -7.587 17.361 1.00 86.88 244 GLY A CA 1
ATOM 1865 C C . GLY A 1 244 ? -9.974 -7.125 18.642 1.00 86.88 244 GLY A C 1
ATOM 1866 O O . GLY A 1 244 ? -9.178 -6.185 18.597 1.00 86.88 244 GLY A O 1
ATOM 1867 N N . SER A 1 245 ? -10.249 -7.770 19.777 1.00 84.44 245 SER A N 1
ATOM 1868 C CA . SER A 1 245 ? -9.672 -7.375 21.066 1.00 84.44 245 SER A CA 1
ATOM 1869 C C . SER A 1 245 ? -9.390 -8.570 21.981 1.00 84.44 245 SER A C 1
ATOM 1871 O O . SER A 1 245 ? -10.220 -9.469 22.121 1.00 84.44 245 SER A O 1
ATOM 1873 N N . HIS A 1 246 ? -8.218 -8.551 22.620 1.00 85.12 246 HIS A N 1
ATOM 1874 C CA . HIS A 1 246 ? -7.764 -9.515 23.630 1.00 85.12 246 HIS A CA 1
ATOM 1875 C C . HIS A 1 246 ? -7.100 -8.777 24.803 1.00 85.12 246 HIS A C 1
ATOM 1877 O O . HIS A 1 246 ? -5.986 -9.102 25.202 1.00 85.12 246 HIS A O 1
ATOM 1883 N N . LEU A 1 247 ? -7.757 -7.737 25.318 1.00 78.88 247 LEU A N 1
ATOM 1884 C CA . LEU A 1 247 ? -7.264 -6.993 26.477 1.00 78.88 247 LEU A CA 1
ATOM 1885 C C . LEU A 1 247 ? -7.667 -7.729 27.753 1.00 78.88 247 LEU A C 1
ATOM 1887 O O . LEU A 1 247 ? -8.862 -7.889 27.999 1.00 78.88 247 LEU A O 1
ATOM 1891 N N . LEU A 1 248 ? -6.679 -8.182 28.520 1.00 79.44 248 LEU A N 1
ATOM 1892 C CA . LEU A 1 248 ? -6.869 -8.808 29.825 1.00 79.44 248 LEU A CA 1
ATOM 1893 C C . LEU A 1 248 ? -6.994 -7.726 30.899 1.00 79.44 248 LEU A C 1
ATOM 1895 O O . LEU A 1 248 ? -6.179 -6.806 30.948 1.00 79.44 248 LEU A O 1
ATOM 1899 N N . ASP A 1 249 ? -8.002 -7.848 31.752 1.00 80.75 249 ASP A N 1
ATOM 1900 C CA . ASP A 1 249 ? -8.065 -7.139 33.022 1.00 80.75 249 ASP A CA 1
ATOM 1901 C C . ASP A 1 249 ? -7.414 -8.021 34.096 1.00 80.75 249 ASP A C 1
ATOM 1903 O O . ASP A 1 249 ? -7.966 -9.047 34.480 1.00 80.75 249 ASP A O 1
ATOM 1907 N N . GLU A 1 250 ? -6.207 -7.667 34.537 1.00 73.50 250 GLU A N 1
ATOM 1908 C CA . GLU A 1 250 ? -5.411 -8.488 35.467 1.00 73.50 250 GLU A CA 1
ATOM 1909 C C . GLU A 1 250 ? -6.047 -8.606 36.858 1.00 73.50 250 GLU A C 1
ATOM 1911 O O . GLU A 1 250 ? -5.780 -9.563 37.581 1.00 73.50 250 GLU A O 1
ATOM 1916 N N . GLU A 1 251 ? -6.903 -7.652 37.224 1.00 77.69 251 GLU A N 1
ATOM 1917 C CA . GLU A 1 251 ? -7.580 -7.621 38.519 1.00 77.69 251 GLU A CA 1
ATOM 1918 C C . GLU A 1 251 ? -8.750 -8.611 38.575 1.00 77.69 251 GLU A C 1
ATOM 1920 O O . GLU A 1 251 ? -8.977 -9.264 39.592 1.00 77.69 251 GLU A O 1
ATOM 1925 N N . THR A 1 252 ? -9.483 -8.749 37.468 1.00 82.00 252 THR A N 1
ATOM 1926 C CA . THR A 1 252 ? -10.690 -9.588 37.391 1.00 82.00 252 THR A CA 1
ATOM 1927 C C . THR A 1 252 ? -10.465 -10.905 36.649 1.00 82.00 252 THR A C 1
ATOM 1929 O O . THR A 1 252 ? -11.233 -11.848 36.827 1.00 82.00 252 THR A O 1
ATOM 1932 N N . GLY A 1 253 ? -9.423 -10.994 35.820 1.00 79.31 253 GLY A N 1
ATOM 1933 C CA . GLY A 1 253 ? -9.164 -12.116 34.915 1.00 79.31 253 GLY A CA 1
ATOM 1934 C C . GLY A 1 253 ? -10.042 -12.121 33.658 1.00 79.31 253 GLY A C 1
ATOM 1935 O O . GLY A 1 253 ? -9.866 -12.979 32.788 1.00 79.31 253 GLY A O 1
ATOM 1936 N N . ASP A 1 254 ? -10.972 -11.170 33.535 1.00 82.31 254 ASP A N 1
ATOM 1937 C CA . ASP A 1 254 ? -11.872 -11.060 32.395 1.00 82.31 254 ASP A CA 1
ATOM 1938 C C . ASP A 1 254 ? -11.210 -10.355 31.208 1.00 82.31 254 ASP A C 1
ATOM 1940 O O . ASP A 1 254 ? -10.311 -9.522 31.334 1.00 82.31 254 ASP A O 1
ATOM 1944 N N . TYR A 1 255 ? -11.706 -10.657 30.008 1.00 82.69 255 TYR A N 1
ATOM 1945 C CA . TYR A 1 255 ? -11.232 -10.028 28.780 1.00 82.69 255 TYR A CA 1
ATOM 1946 C C . TYR A 1 255 ? -12.217 -8.990 28.251 1.00 82.69 255 TYR A C 1
ATOM 1948 O O . TYR A 1 255 ? -13.415 -9.243 28.130 1.00 82.69 255 TYR A O 1
ATOM 1956 N N . ASN A 1 256 ? -11.681 -7.855 27.805 1.00 85.06 256 ASN A N 1
ATOM 1957 C CA . ASN A 1 256 ? -12.328 -6.797 27.022 1.00 85.06 256 ASN A CA 1
ATOM 1958 C C . ASN A 1 256 ? -13.455 -6.005 27.714 1.00 85.06 256 ASN A C 1
ATOM 1960 O O . ASN A 1 256 ? -13.621 -4.831 27.394 1.00 85.06 256 ASN A O 1
ATOM 1964 N N . VAL A 1 257 ? -14.227 -6.587 28.638 1.00 89.19 257 VAL A N 1
ATOM 1965 C CA . VAL A 1 257 ? -15.458 -5.981 29.188 1.00 89.19 257 VAL A CA 1
ATOM 1966 C C . VAL A 1 257 ? -15.199 -4.619 29.834 1.00 89.19 257 VAL A C 1
ATOM 1968 O O . VAL A 1 257 ? -15.868 -3.645 29.481 1.00 89.19 257 VAL A O 1
ATOM 1971 N N . ARG A 1 258 ? -14.216 -4.535 30.739 1.00 85.25 258 ARG A N 1
ATOM 1972 C CA . ARG A 1 258 ? -13.819 -3.284 31.401 1.00 85.25 258 ARG A CA 1
ATOM 1973 C C . ARG A 1 258 ? -13.434 -2.212 30.381 1.00 85.25 258 ARG A C 1
ATOM 1975 O O . ARG A 1 258 ? -14.025 -1.138 30.362 1.00 85.25 258 ARG A O 1
ATOM 1982 N N . PHE A 1 259 ? -12.528 -2.551 29.466 1.00 81.06 259 PHE A N 1
ATOM 1983 C CA . PHE A 1 259 ? -12.034 -1.636 28.435 1.00 81.06 259 PHE A CA 1
ATOM 1984 C C . PHE A 1 259 ? -13.141 -1.133 27.502 1.00 81.06 259 PHE A C 1
ATOM 1986 O O . PHE A 1 259 ? -13.135 0.033 27.122 1.00 81.06 259 PHE A O 1
ATOM 1993 N N . ILE A 1 260 ? -14.115 -1.977 27.144 1.00 89.50 260 ILE A N 1
ATOM 1994 C CA . ILE A 1 260 ? -15.272 -1.548 26.345 1.00 89.50 260 ILE A CA 1
ATOM 1995 C C . ILE A 1 260 ? -16.117 -0.544 27.132 1.00 89.50 260 ILE A C 1
ATOM 1997 O O . ILE A 1 260 ? -16.485 0.488 26.582 1.00 89.50 260 ILE A O 1
ATOM 2001 N N . ARG A 1 261 ? -16.404 -0.811 28.412 1.00 86.81 261 ARG A N 1
ATOM 2002 C CA . ARG A 1 261 ? -17.205 0.096 29.253 1.00 86.81 261 ARG A CA 1
ATOM 2003 C C . ARG A 1 261 ? -16.520 1.444 29.474 1.00 86.81 261 ARG A C 1
ATOM 2005 O O . ARG A 1 261 ? -17.192 2.466 29.437 1.00 86.81 261 ARG A O 1
ATOM 2012 N N . GLU A 1 262 ? -15.205 1.448 29.672 1.00 82.62 262 GLU A N 1
ATOM 2013 C CA . GLU A 1 262 ? -14.429 2.671 29.909 1.00 82.62 262 GLU A CA 1
ATOM 2014 C C . GLU A 1 262 ? -14.224 3.498 28.631 1.00 82.62 262 GLU A C 1
ATOM 2016 O O . GLU A 1 262 ? -14.336 4.722 28.655 1.00 82.62 262 GLU A O 1
ATOM 2021 N N . LEU A 1 263 ? -13.927 2.849 27.499 1.00 77.69 263 LEU A N 1
ATOM 2022 C CA . LEU A 1 263 ? -13.592 3.545 26.251 1.00 77.69 263 LEU A CA 1
ATOM 2023 C C . LEU A 1 263 ? -14.818 3.875 25.393 1.00 77.69 263 LEU A C 1
ATOM 2025 O O . LEU A 1 263 ? -14.763 4.788 24.569 1.00 77.69 263 LEU A O 1
ATOM 2029 N N . LEU A 1 264 ? -15.916 3.133 25.547 1.00 86.56 264 LEU A N 1
ATOM 2030 C CA . LEU A 1 264 ? -17.129 3.251 24.733 1.00 86.56 264 LEU A CA 1
ATOM 2031 C C . LEU A 1 264 ? -18.405 3.395 25.596 1.00 86.56 264 LEU A C 1
ATOM 2033 O O . LEU A 1 264 ? -19.402 2.744 25.278 1.00 86.56 264 LEU A O 1
ATOM 2037 N N . PRO A 1 265 ? -18.419 4.235 26.656 1.00 79.56 265 PRO A N 1
ATOM 2038 C CA . PRO A 1 265 ? -19.512 4.270 27.636 1.00 79.56 265 PRO A CA 1
ATOM 2039 C C . PRO A 1 265 ? -20.870 4.633 27.016 1.00 79.56 265 PRO A C 1
ATOM 2041 O O . PRO A 1 265 ? -21.894 4.070 27.394 1.00 79.56 265 PRO A O 1
ATOM 2044 N N . ASP A 1 266 ? -20.870 5.503 26.003 1.00 83.50 266 ASP A N 1
ATOM 2045 C CA . ASP A 1 266 ? -22.090 6.029 25.375 1.00 83.50 266 ASP A CA 1
ATOM 2046 C C . ASP A 1 266 ? -22.472 5.306 24.072 1.00 83.50 266 ASP A C 1
ATOM 2048 O O . ASP A 1 266 ? -23.314 5.781 23.302 1.00 83.50 266 ASP A O 1
ATOM 2052 N N . ARG A 1 267 ? -21.844 4.162 23.766 1.00 80.06 267 ARG A N 1
ATOM 2053 C CA . ARG A 1 267 ? -22.104 3.414 22.526 1.00 80.06 267 ARG A CA 1
ATOM 2054 C C . ARG A 1 267 ? -22.745 2.062 22.813 1.00 80.06 267 ARG A C 1
ATOM 2056 O O . ARG A 1 267 ? -22.257 1.275 23.616 1.00 80.06 267 ARG A O 1
ATOM 2063 N N . ARG A 1 268 ? -23.808 1.735 22.069 1.00 84.88 268 ARG A N 1
ATOM 2064 C CA . ARG A 1 268 ? -24.339 0.365 22.027 1.00 84.88 268 ARG A CA 1
ATOM 2065 C C . ARG A 1 268 ? -23.346 -0.536 21.303 1.00 84.88 268 ARG A C 1
ATOM 2067 O O . ARG A 1 268 ? -23.239 -0.482 20.080 1.00 84.88 268 ARG A O 1
ATOM 2074 N N . MET A 1 269 ? -22.648 -1.358 22.075 1.00 88.81 269 MET A N 1
ATOM 2075 C CA . MET A 1 269 ? -21.660 -2.309 21.581 1.00 88.81 269 MET A CA 1
ATOM 2076 C C . MET A 1 269 ? -22.164 -3.740 21.755 1.00 88.81 269 MET A C 1
ATOM 2078 O O . MET A 1 269 ? -22.679 -4.100 22.811 1.00 88.81 269 MET A O 1
ATOM 2082 N N . GLY A 1 270 ? -21.989 -4.563 20.722 1.00 90.75 270 GLY A N 1
ATOM 2083 C CA . GLY A 1 270 ? -22.119 -6.014 20.824 1.00 90.75 270 GLY A CA 1
ATOM 2084 C C . GLY A 1 270 ? -20.744 -6.635 21.048 1.00 90.75 270 GLY A C 1
ATOM 2085 O O . GLY A 1 270 ? -19.835 -6.396 20.255 1.00 90.75 270 GLY A O 1
ATOM 2086 N N . LEU A 1 271 ? -20.588 -7.428 22.109 1.00 90.44 271 LEU A N 1
ATOM 2087 C CA . LEU A 1 271 ? -19.392 -8.240 22.326 1.00 90.44 271 LEU A CA 1
ATOM 2088 C C . LEU A 1 271 ? -19.671 -9.666 21.851 1.00 90.44 271 LEU A C 1
ATOM 2090 O O . LEU A 1 271 ? -20.504 -10.361 22.427 1.00 90.44 271 LEU A O 1
ATOM 2094 N N . LEU A 1 272 ? -18.972 -10.093 20.801 1.00 89.56 272 LEU A N 1
ATOM 2095 C CA . LEU A 1 272 ? -19.117 -11.425 20.223 1.00 89.56 272 LEU A CA 1
ATOM 2096 C C . LEU A 1 272 ? -17.857 -12.249 20.488 1.00 89.56 272 LEU A C 1
ATOM 2098 O O . LEU A 1 272 ? -16.754 -11.861 20.101 1.00 89.56 272 LEU A O 1
ATOM 2102 N N . ARG A 1 273 ? -18.021 -13.417 21.116 1.00 85.69 273 ARG A N 1
ATOM 2103 C CA . ARG A 1 273 ? -16.968 -14.435 21.148 1.00 85.69 273 ARG A CA 1
ATOM 2104 C C . ARG A 1 273 ? -16.882 -15.051 19.755 1.00 85.69 273 ARG A C 1
ATOM 2106 O O . ARG A 1 273 ? -17.801 -15.751 19.349 1.00 85.69 273 ARG A O 1
ATOM 2113 N N . PHE A 1 274 ? -15.803 -14.757 19.035 1.00 80.94 274 PHE A N 1
ATOM 2114 C CA . PHE A 1 274 ? -15.696 -15.124 17.626 1.00 80.94 274 PHE A CA 1
ATOM 2115 C C . PHE A 1 274 ? -15.252 -16.575 17.428 1.00 80.94 274 PHE A C 1
ATOM 2117 O O . PHE A 1 274 ? -16.031 -17.400 16.963 1.00 80.94 274 PHE A O 1
ATOM 2124 N N . VAL A 1 275 ? -14.030 -16.907 17.842 1.00 79.38 275 VAL A N 1
ATOM 2125 C CA . VAL A 1 275 ? -13.465 -18.255 17.714 1.00 79.38 275 VAL A CA 1
ATOM 2126 C C . VAL A 1 275 ? -12.650 -18.617 18.950 1.00 79.38 275 VAL A C 1
ATOM 2128 O O . VAL A 1 275 ? -11.992 -17.771 19.554 1.00 79.38 275 VAL A O 1
ATOM 2131 N N . GLY A 1 276 ? -12.716 -19.888 19.346 1.00 75.31 276 GLY A N 1
ATOM 2132 C CA . GLY A 1 276 ? -11.774 -20.480 20.290 1.00 75.31 276 GLY A CA 1
ATOM 2133 C C . GLY A 1 276 ? -10.611 -21.095 19.520 1.00 75.31 276 GLY A C 1
ATOM 2134 O O . GLY A 1 276 ? -10.832 -21.759 18.510 1.00 75.31 276 GLY A O 1
ATOM 2135 N N . ARG A 1 277 ? -9.379 -20.892 19.990 1.00 69.19 277 ARG A N 1
ATOM 2136 C CA . ARG A 1 277 ? -8.189 -21.533 19.419 1.00 69.19 277 ARG A CA 1
ATOM 2137 C C . ARG A 1 277 ? -7.326 -22.132 20.521 1.00 69.19 277 ARG A C 1
ATOM 2139 O O . ARG A 1 277 ? -7.179 -21.525 21.579 1.00 69.19 277 ARG A O 1
ATOM 2146 N N . VAL A 1 278 ? -6.739 -23.294 20.259 1.00 70.69 278 VAL A N 1
ATOM 2147 C CA . VAL A 1 278 ? -5.683 -23.873 21.097 1.00 70.69 278 VAL A CA 1
ATOM 2148 C C . VAL A 1 278 ? -4.350 -23.406 20.525 1.00 70.69 278 VAL A C 1
ATOM 2150 O O . VAL A 1 278 ? -4.084 -23.608 19.342 1.00 70.69 278 VAL A O 1
ATOM 2153 N N . GLN A 1 279 ? -3.532 -22.742 21.340 1.00 47.97 279 GLN A N 1
ATOM 2154 C CA . GLN A 1 279 ? -2.232 -22.217 20.927 1.00 47.97 279 GLN A CA 1
ATOM 2155 C C . GLN A 1 279 ? -1.136 -22.861 21.787 1.00 47.97 279 GLN A C 1
ATOM 2157 O O . GLN A 1 279 ? -1.048 -22.573 22.976 1.00 47.97 279 GLN A O 1
ATOM 2162 N N . GLY A 1 280 ? -0.324 -23.740 21.190 1.00 66.19 280 GLY A N 1
ATOM 2163 C CA . GLY A 1 280 ? 0.739 -24.493 21.872 1.00 66.19 280 GLY A CA 1
ATOM 2164 C C . GLY A 1 280 ? 0.755 -25.981 21.501 1.00 66.19 280 GLY A C 1
ATOM 2165 O O . GLY A 1 280 ? -0.016 -26.416 20.647 1.00 66.19 280 GLY A O 1
ATOM 2166 N N . LEU A 1 281 ? 1.639 -26.751 22.140 1.00 48.03 281 LEU A N 1
ATOM 2167 C CA . LEU A 1 281 ? 1.591 -28.217 22.163 1.00 48.03 281 LEU A CA 1
ATOM 2168 C C . LEU A 1 281 ? 0.940 -28.643 23.486 1.00 48.03 281 LEU A C 1
ATOM 2170 O O . LEU A 1 281 ? 1.291 -28.082 24.525 1.00 48.03 281 LEU A O 1
ATOM 2174 N N . MET A 1 282 ? -0.009 -29.582 23.427 1.00 45.53 282 MET A N 1
ATOM 2175 C CA . MET A 1 282 ? -0.483 -30.314 24.612 1.00 45.53 282 MET A CA 1
ATOM 2176 C C . MET A 1 282 ? 0.633 -31.180 25.192 1.00 45.53 282 MET A C 1
ATOM 2178 O O . MET A 1 282 ? 1.412 -31.740 24.385 1.00 45.53 282 MET A O 1
#

pLDDT: mean 70.26, std 20.01, range [28.41, 96.88]

Sequence (282 aa):
MRRGRRSSTDCSSLRRTSPRLRTMKPMATDRKPRTPRILLDTAFCLTLIRNRALLRSSLFQEYRPGDIGISSLTVASLYARAAQTRAPKQNRRALEQFLLPLAVIDFDMDAAHTLAQHASWWTSVPDGHAAEAQMIAAQVLRLRAQLVTSRPDLYPPIPGLQLNTSYAEVELAASGAQPTAQVARPQLARAAGVIVAVGSHDMTLDLLGDSLHARNPAITLVSAHVGSLQGLLALQRNEAHLAGSHLLDEETGDYNVRFIRELLPDRRMGLLRFVGRVQGLM

Foldseek 3Di:
DDDDDDDDPDPDDPDDDDDDDDPDDDDPPPDDQDQAQEEEALQVLVVCLVDVVLVVDCPPVVDDQSNYAYEVLSLVVQLVVLCPDPCNVVSVVSSLVSCQSHHYDYLDPQLVVLLVVQVVQCPPPDPDLQPRVSSSQSSCQSSLHAYEHLCCVNDGPGPSHHYDNVSNPPPPPDPDDDDPDPDDADQPPCPPAEAEEEADDDVVQVVVQVVSCVVPVSHGYGYYYPHALVRLLCVLSNNHPHYDHADADPVVRDGDPVSNCVSPVPDDDDDDPDDDDDDDDD

Secondary structure (DSSP, 8-state):
-----PPP---------PPP-----------PPPPPSEEE-HHHHHHHHH-TTGGGSTHHHHS-TTTEEEEHHHHHHHHHHHHTSSSHHHHHHHHHHHHTTSEEE---HHHHHHHHHTGGGGTTSPTTSHHHHHHHHHHHHHHTPEEE-S-GGGS---TT-EEE-TTGGGGTT--S---------------TTEEEEESS--HHHHHHHHHHHHH-TT-EEEEE-S-HHHHHHHHHTT--SB-----B-TTT--BSHHHHHHH-TTS------------S--